Protein AF-A0A319EHT5-F1 (afdb_monomer_lite)

Radius of gyration: 81.22 Å; chains: 1; bounding box: 123×71×265 Å

pLDDT: mean 73.47, std 25.54, range [30.39, 97.69]

Structure (mmCIF, N/CA/C/O backbone):
data_AF-A0A319EHT5-F1
#
_entry.id   AF-A0A319EHT5-F1
#
loop_
_atom_site.group_PDB
_atom_site.id
_atom_site.type_symbol
_atom_site.label_atom_id
_atom_site.label_alt_id
_atom_site.label_comp_id
_atom_site.label_asym_id
_atom_site.label_entity_id
_atom_site.label_seq_id
_atom_site.pdbx_PDB_ins_code
_atom_site.Cartn_x
_atom_site.Cartn_y
_atom_site.Cartn_z
_atom_site.occupancy
_atom_site.B_iso_or_equiv
_atom_site.auth_seq_id
_atom_site.auth_comp_id
_atom_site.auth_asym_id
_atom_site.auth_atom_id
_atom_site.pdbx_PDB_model_num
ATOM 1 N N . MET A 1 1 ? 36.546 7.775 42.986 1.00 41.34 1 MET A N 1
ATOM 2 C CA . MET A 1 1 ? 36.597 8.949 43.878 1.00 41.34 1 MET A CA 1
ATOM 3 C C . MET A 1 1 ? 37.616 9.907 43.298 1.00 41.34 1 MET A C 1
ATOM 5 O O . MET A 1 1 ? 38.775 9.508 43.240 1.00 41.34 1 MET A O 1
ATOM 9 N N . PRO A 1 2 ? 37.206 11.092 42.813 1.00 48.81 2 PRO A N 1
ATOM 10 C CA . PRO A 1 2 ? 35.812 11.576 42.675 1.00 48.81 2 PRO A CA 1
ATOM 11 C C . PRO A 1 2 ? 35.019 10.705 41.645 1.00 48.81 2 PRO A C 1
ATOM 13 O O . PRO A 1 2 ? 35.608 9.752 41.127 1.00 48.81 2 PRO A O 1
ATOM 16 N N . SER A 1 3 ? 33.692 10.708 41.426 1.00 34.84 3 SER A N 1
ATOM 17 C CA . SER A 1 3 ? 32.574 11.672 41.587 1.00 34.84 3 SER A CA 1
ATOM 18 C C . SER A 1 3 ? 32.577 12.803 40.535 1.00 34.84 3 SER A C 1
ATOM 20 O O . SER A 1 3 ? 33.642 13.270 40.158 1.00 34.84 3 SER A O 1
ATOM 22 N N . SER A 1 4 ? 31.465 13.264 39.956 1.00 38.31 4 SER A N 1
ATOM 23 C CA . SER A 1 4 ? 30.046 12.829 39.939 1.00 38.31 4 SER A CA 1
ATOM 24 C C . SER A 1 4 ? 29.391 13.454 38.654 1.00 38.31 4 SER A C 1
ATOM 26 O O . SER A 1 4 ? 30.137 13.799 37.744 1.00 38.31 4 SER A O 1
ATOM 28 N N . GLU A 1 5 ? 28.083 13.596 38.378 1.00 40.59 5 GLU A N 1
ATOM 29 C CA . GLU A 1 5 ? 26.875 13.475 39.208 1.00 40.59 5 GLU A CA 1
ATOM 30 C C . GLU A 1 5 ? 25.578 13.197 38.406 1.00 40.59 5 GLU A C 1
ATOM 32 O O . GLU A 1 5 ? 25.087 12.067 38.391 1.00 40.59 5 GLU A O 1
ATOM 37 N N . HIS A 1 6 ? 24.997 14.218 37.765 1.00 36.06 6 HIS A N 1
ATOM 38 C CA . HIS A 1 6 ? 23.582 14.301 37.363 1.00 36.06 6 HIS A CA 1
ATOM 39 C C . HIS A 1 6 ? 23.444 15.120 36.059 1.00 36.06 6 HIS A C 1
ATOM 41 O O . HIS A 1 6 ? 24.236 16.022 35.819 1.00 36.06 6 HIS A O 1
ATOM 47 N N . SER A 1 7 ? 22.583 14.787 35.089 1.00 34.59 7 SER A N 1
ATOM 48 C CA . SER A 1 7 ? 21.121 14.581 35.112 1.00 34.59 7 SER A CA 1
ATOM 49 C C . SER A 1 7 ? 20.307 15.883 35.148 1.00 34.59 7 SER A C 1
ATOM 51 O O . SER A 1 7 ? 20.130 16.483 36.206 1.00 34.59 7 SER A O 1
ATOM 53 N N . ARG A 1 8 ? 19.732 16.263 33.992 1.00 37.38 8 ARG A N 1
ATOM 54 C CA . ARG A 1 8 ? 18.359 16.795 33.896 1.00 37.38 8 ARG A CA 1
ATOM 55 C C . ARG A 1 8 ? 17.828 16.804 32.460 1.00 37.38 8 ARG A C 1
ATOM 57 O O . ARG A 1 8 ? 18.575 17.018 31.512 1.00 37.38 8 ARG A O 1
ATOM 64 N N . MET A 1 9 ? 16.519 16.598 32.325 1.00 43.66 9 MET A N 1
ATOM 65 C CA . MET A 1 9 ? 15.772 16.883 31.095 1.00 43.66 9 MET A CA 1
ATOM 66 C C . MET A 1 9 ? 15.468 18.382 30.997 1.00 43.66 9 MET A C 1
ATOM 68 O O . MET A 1 9 ? 15.289 19.025 32.030 1.00 43.66 9 MET A O 1
ATOM 72 N N . HIS A 1 10 ? 15.252 18.892 29.783 1.00 39.12 10 HIS A N 1
ATOM 73 C CA . HIS A 1 10 ? 14.247 19.934 29.565 1.00 39.12 10 HIS A CA 1
ATOM 74 C C . HIS A 1 10 ? 13.667 19.876 28.150 1.00 39.12 10 HIS A C 1
ATOM 76 O O . HIS A 1 10 ? 14.401 19.882 27.166 1.00 39.12 10 HIS A O 1
ATOM 82 N N . ILE A 1 11 ? 12.337 19.868 28.073 1.00 44.62 11 ILE A N 1
ATOM 83 C CA . ILE A 1 11 ? 11.570 20.192 26.869 1.00 44.62 11 ILE A CA 1
ATOM 84 C C . ILE A 1 11 ? 11.071 21.632 27.033 1.00 44.62 11 ILE A C 1
ATOM 86 O O . ILE A 1 11 ? 10.497 21.957 28.075 1.00 44.62 11 ILE A O 1
ATOM 90 N N . PRO A 1 12 ? 11.258 22.475 26.011 1.00 44.47 12 PRO A N 1
ATOM 91 C CA . PRO A 1 12 ? 10.300 23.507 25.635 1.00 44.47 12 PRO A CA 1
ATOM 92 C C . PRO A 1 12 ? 9.791 23.248 24.196 1.00 44.47 12 PRO A C 1
ATOM 94 O O . PRO A 1 12 ? 10.547 22.802 23.340 1.00 44.47 12 PRO A O 1
ATOM 97 N N . GLY A 1 13 ? 8.528 23.482 23.837 1.00 35.53 13 GLY A N 1
ATOM 98 C CA . GLY A 1 13 ? 7.458 24.130 24.602 1.00 35.53 13 GLY A CA 1
ATOM 99 C C . GLY A 1 13 ? 7.142 25.540 24.101 1.00 35.53 13 GLY A C 1
ATOM 100 O O . GLY A 1 13 ? 7.180 26.474 24.893 1.00 35.53 13 GLY A O 1
ATOM 101 N N . SER A 1 14 ? 6.827 25.677 22.808 1.00 35.34 14 SER A N 1
ATOM 102 C CA . SER A 1 14 ? 6.364 26.931 22.197 1.00 35.34 14 SER A CA 1
ATOM 103 C C . SER A 1 14 ? 5.275 26.667 21.154 1.00 35.34 14 SER A C 1
ATOM 105 O O . SER A 1 14 ? 5.541 26.036 20.133 1.00 35.34 14 SER A O 1
ATOM 107 N N . CYS A 1 15 ? 4.084 27.220 21.382 1.00 36.56 15 CYS A N 1
ATOM 108 C CA . CYS A 1 15 ? 3.087 27.497 20.34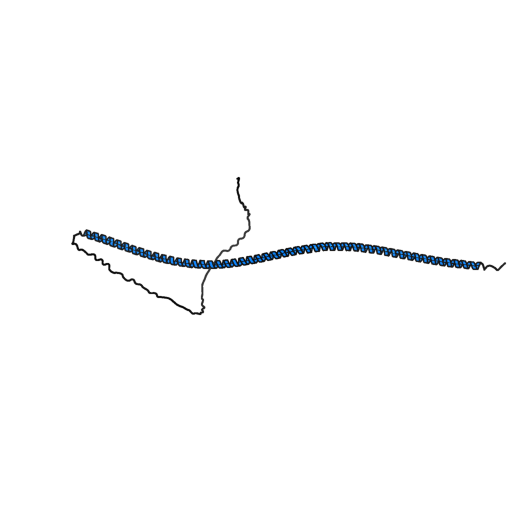3 1.00 36.56 15 CYS A CA 1
ATOM 109 C C . CYS A 1 15 ? 3.043 29.015 20.092 1.00 36.56 15 CYS A C 1
ATOM 111 O O . CYS A 1 15 ? 3.445 29.789 20.964 1.00 36.56 15 CYS A O 1
ATOM 113 N N . PRO A 1 16 ? 2.484 29.453 18.958 1.00 54.22 16 PRO A N 1
ATOM 114 C CA . PRO A 1 16 ? 1.620 30.634 18.947 1.00 54.22 16 PRO A CA 1
ATOM 115 C C . PRO A 1 16 ? 0.181 30.294 18.505 1.00 54.22 16 PRO A C 1
ATOM 117 O O . PRO A 1 16 ? -0.120 29.155 18.153 1.00 54.22 16 PRO A O 1
ATOM 120 N N . ILE A 1 17 ? -0.710 31.283 18.605 1.00 37.78 17 ILE A N 1
ATOM 121 C CA . ILE A 1 17 ? -2.183 31.175 18.536 1.00 37.78 17 ILE A CA 1
ATOM 122 C C . ILE A 1 17 ? -2.713 32.052 17.370 1.00 37.78 17 ILE A C 1
ATOM 124 O O . ILE A 1 17 ? -1.925 32.787 16.773 1.00 37.78 17 ILE A O 1
ATOM 128 N N . LEU A 1 18 ? -4.039 32.042 17.154 1.00 40.53 18 LEU A N 1
ATOM 129 C CA . LEU A 1 18 ? -4.868 32.880 16.258 1.00 40.53 18 LEU A CA 1
ATOM 130 C C . LEU A 1 18 ? -4.931 32.396 14.787 1.00 40.53 18 LEU A C 1
ATOM 132 O O . LEU A 1 18 ? -3.914 31.991 14.232 1.00 40.53 18 LEU A O 1
ATOM 136 N N . ASP A 1 19 ? -6.070 32.416 14.077 1.00 35.78 19 ASP A N 1
ATOM 137 C CA . ASP A 1 19 ? -7.484 32.640 14.470 1.00 35.78 19 ASP A CA 1
ATOM 138 C C . ASP A 1 19 ? -8.447 32.091 13.383 1.00 35.78 19 ASP A C 1
ATOM 140 O O . ASP A 1 19 ? -8.010 31.815 12.263 1.00 35.78 19 ASP A O 1
ATOM 144 N N . GLY A 1 20 ? -9.754 31.965 13.679 1.00 32.62 20 GLY A N 1
ATOM 145 C CA . GLY A 1 20 ? -10.788 31.689 12.659 1.00 32.62 20 GLY A CA 1
ATOM 146 C C . GLY A 1 20 ? -12.139 31.183 13.194 1.00 32.62 20 GLY A C 1
ATOM 147 O O . GLY A 1 20 ? -12.261 30.024 13.580 1.00 32.62 20 GLY A O 1
ATOM 148 N N . GLU A 1 21 ? -13.164 32.040 13.186 1.00 34.03 21 GLU A N 1
ATOM 149 C CA . GLU A 1 21 ? -14.512 31.774 13.724 1.00 34.03 21 GLU A CA 1
ATOM 150 C C . GLU A 1 21 ? -15.407 30.899 12.821 1.00 34.03 21 GLU A C 1
ATOM 152 O O . GLU A 1 21 ? -15.368 31.007 11.594 1.00 34.03 21 GLU A O 1
ATOM 157 N N . SER A 1 22 ? -16.336 30.140 13.422 1.00 40.06 22 SER A N 1
ATOM 158 C CA . SER A 1 22 ? -17.771 30.176 13.047 1.00 40.06 22 SER A CA 1
ATOM 159 C C . SER A 1 22 ? -18.658 29.446 14.072 1.00 40.06 22 SER A C 1
ATOM 161 O O . SER A 1 22 ? -18.471 28.261 14.337 1.00 40.06 22 SER A O 1
ATOM 163 N N . HIS A 1 23 ? -19.662 30.145 14.612 1.00 34.62 23 HIS A N 1
ATOM 164 C CA . HIS A 1 23 ? -20.828 29.528 15.264 1.00 34.62 23 HIS A CA 1
ATOM 165 C C . HIS A 1 23 ? -21.733 28.868 14.214 1.00 34.62 23 HIS A C 1
ATOM 167 O O . HIS A 1 23 ? -21.843 29.372 13.096 1.00 34.62 23 HIS A O 1
ATOM 173 N N . LEU A 1 24 ? -22.488 27.846 14.626 1.00 43.34 24 LEU A N 1
ATOM 174 C CA . LEU A 1 24 ? -23.936 27.808 14.396 1.00 43.34 24 LEU A CA 1
ATOM 175 C C . LEU A 1 24 ? -24.601 26.857 15.400 1.00 43.34 24 LEU A C 1
ATOM 177 O O . LEU A 1 24 ? -24.055 25.804 15.731 1.00 43.34 24 LEU A O 1
ATOM 181 N N . ASP A 1 25 ? -25.774 27.249 15.885 1.00 33.00 25 ASP A N 1
ATOM 182 C CA . ASP A 1 25 ? -26.425 26.653 17.053 1.00 33.00 25 ASP A CA 1
ATOM 183 C C . ASP A 1 25 ? -27.589 25.722 16.665 1.00 33.00 25 ASP A C 1
ATOM 185 O O . ASP A 1 25 ? -28.206 25.880 15.611 1.00 33.00 25 ASP A O 1
ATOM 189 N N . SER A 1 26 ? -27.945 24.777 17.542 1.00 37.41 26 SER A N 1
ATOM 190 C CA . SER A 1 26 ? -29.320 24.252 17.649 1.00 37.41 26 SER A CA 1
ATOM 191 C C . SER A 1 26 ? -29.515 23.467 18.952 1.00 37.41 26 SER A C 1
ATOM 193 O O . SER A 1 26 ? -28.786 22.518 19.235 1.00 37.41 26 SER A O 1
ATOM 195 N N . GLU A 1 27 ? -30.500 23.869 19.757 1.00 35.47 27 GLU A N 1
ATOM 196 C CA . GLU A 1 27 ? -30.885 23.177 20.993 1.00 35.47 27 GLU A CA 1
ATOM 197 C C . GLU A 1 27 ? -32.015 22.147 20.762 1.00 35.47 27 GLU A C 1
ATOM 199 O O . GLU A 1 27 ? -32.602 22.043 19.685 1.00 35.47 27 GLU A O 1
ATOM 204 N N . SER A 1 28 ? -32.306 21.372 21.811 1.00 41.28 28 SER A N 1
ATOM 205 C CA . SER A 1 28 ? -33.434 20.427 21.956 1.00 41.28 28 SER A CA 1
ATOM 206 C C . SER A 1 28 ? -34.825 21.101 21.788 1.00 41.28 28 SER A C 1
ATOM 208 O O . SER A 1 28 ? -34.874 22.327 21.897 1.00 41.28 28 SER A O 1
ATOM 210 N N . PRO A 1 29 ? -35.969 20.374 21.605 1.00 47.38 29 PRO A N 1
ATOM 211 C CA . PRO A 1 29 ? -36.372 19.269 22.503 1.00 47.38 29 PRO A CA 1
ATOM 212 C C . PRO A 1 29 ? -37.279 18.124 21.951 1.00 47.38 29 PRO A C 1
ATOM 214 O O . PRO A 1 29 ? -37.785 18.148 20.833 1.00 47.38 29 PRO A O 1
ATOM 217 N N . CYS A 1 30 ? -37.535 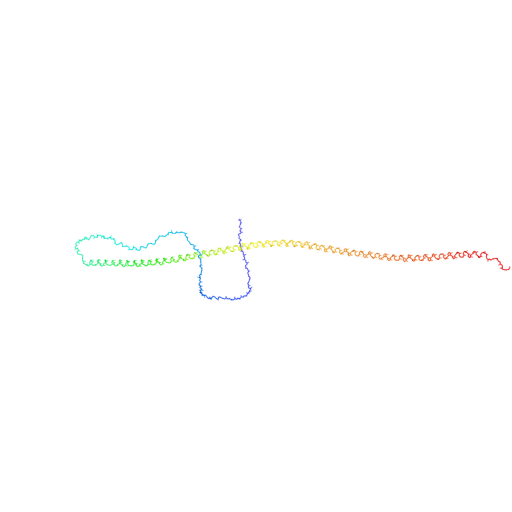17.131 22.817 1.00 35.47 30 CYS A N 1
ATOM 218 C CA . CYS A 1 30 ? -38.679 16.182 22.795 1.00 35.47 30 CYS A CA 1
ATOM 219 C C . CYS A 1 30 ? -39.975 16.866 23.340 1.00 35.47 30 CYS A C 1
ATOM 221 O O . CYS A 1 30 ? -39.857 18.032 23.726 1.00 35.47 30 CYS A O 1
ATOM 223 N N . PRO A 1 31 ? -41.181 16.238 23.501 1.00 62.59 31 PRO A N 1
ATOM 224 C CA . PRO A 1 31 ? -41.650 14.831 23.360 1.00 62.59 31 PRO A CA 1
ATOM 225 C C . PRO A 1 31 ? -42.923 14.773 22.431 1.00 62.59 31 PRO A C 1
ATOM 227 O O . PRO A 1 31 ? -42.885 15.527 21.460 1.00 62.59 31 PRO A O 1
ATOM 230 N N . PRO A 1 32 ? -44.060 14.028 22.622 1.00 51.41 32 PRO A N 1
ATOM 231 C CA . PRO A 1 32 ? -44.415 12.864 23.472 1.00 51.41 32 PRO A CA 1
ATOM 232 C C . PRO A 1 32 ? -45.259 11.703 22.840 1.00 51.41 32 PRO A C 1
ATOM 234 O O . PRO A 1 32 ? -45.923 11.860 21.827 1.00 51.41 32 PRO A O 1
ATOM 237 N N . SER A 1 33 ? -45.271 10.564 23.557 1.00 38.00 33 SER A N 1
ATOM 238 C CA . SER A 1 33 ? -46.369 9.616 23.922 1.00 38.00 33 SER A CA 1
ATOM 239 C C . SER A 1 33 ? -47.580 9.249 23.015 1.00 38.00 33 SER A C 1
ATOM 241 O O . SER A 1 33 ? -48.194 10.120 22.416 1.00 38.00 33 SER A O 1
ATOM 243 N N . VAL A 1 34 ? -48.048 7.978 23.146 1.00 33.50 34 VAL A N 1
ATOM 244 C CA . VAL A 1 34 ? -49.448 7.490 23.436 1.00 33.50 34 VAL A CA 1
ATOM 245 C C . VAL A 1 34 ? -49.861 6.158 22.722 1.00 33.50 34 VAL A C 1
ATOM 247 O O . VAL A 1 34 ? -50.125 6.153 21.530 1.00 33.50 34 VAL A O 1
ATOM 250 N N . LEU A 1 35 ? -49.995 5.077 23.524 1.00 34.78 35 LEU A N 1
ATOM 251 C CA . LEU A 1 35 ? -50.955 3.922 23.524 1.00 34.78 35 LEU A CA 1
ATOM 252 C C . LEU A 1 35 ? -51.231 2.947 22.325 1.00 34.78 35 LEU A C 1
ATOM 254 O O . LEU A 1 35 ? -51.560 3.368 21.224 1.00 34.78 35 LEU A O 1
ATOM 258 N N . THR A 1 36 ? -51.381 1.645 22.688 1.00 33.16 36 THR A N 1
ATOM 259 C CA . THR A 1 36 ? -52.335 0.590 22.175 1.00 33.16 36 THR A CA 1
ATOM 260 C C . THR A 1 36 ? -52.192 0.029 20.728 1.00 33.16 36 THR A C 1
ATOM 262 O O . THR A 1 36 ? -51.721 0.738 19.852 1.00 33.16 36 THR A O 1
ATOM 265 N N . ASP A 1 37 ? -52.569 -1.221 20.361 1.00 30.39 37 ASP A N 1
ATOM 266 C CA . ASP A 1 37 ? -53.116 -2.392 21.106 1.00 30.39 37 ASP A CA 1
ATOM 267 C C . ASP A 1 37 ? -52.974 -3.766 20.366 1.00 30.39 37 ASP A C 1
ATOM 269 O O . ASP A 1 37 ? -52.729 -3.792 19.164 1.00 30.39 37 ASP A O 1
ATOM 273 N N . SER A 1 38 ? -53.306 -4.875 21.066 1.00 32.59 38 SER A N 1
ATOM 274 C CA . SER A 1 38 ? -53.747 -6.222 20.567 1.00 32.59 38 SER A CA 1
ATOM 275 C C . SER A 1 38 ? -52.770 -7.242 19.908 1.00 32.59 38 SER A C 1
ATOM 277 O O . SER A 1 38 ? -52.035 -6.927 18.980 1.00 32.59 38 SER A O 1
ATOM 279 N N . ILE A 1 39 ? -52.842 -8.526 20.338 1.00 36.31 39 ILE A N 1
ATOM 280 C CA . ILE A 1 39 ? -52.080 -9.707 19.825 1.00 36.31 39 ILE A CA 1
ATOM 281 C C . ILE A 1 39 ? -52.867 -11.034 20.044 1.00 36.31 39 ILE A C 1
ATOM 283 O O . ILE A 1 39 ? -53.236 -11.294 21.191 1.00 36.31 39 ILE A O 1
ATOM 287 N N . PRO A 1 40 ? -53.103 -11.898 19.019 1.00 55.94 40 PRO A N 1
ATOM 288 C CA . PRO A 1 40 ? -53.258 -13.357 19.266 1.00 55.94 40 PRO A CA 1
ATOM 289 C C . PRO A 1 40 ? -52.929 -14.348 18.096 1.00 55.94 40 PRO A C 1
ATOM 291 O O . PRO A 1 40 ? -53.664 -14.399 17.113 1.00 55.94 40 PRO A O 1
ATOM 294 N N . ALA A 1 41 ? -51.925 -15.233 18.251 1.00 31.17 41 ALA A N 1
ATOM 295 C CA . ALA A 1 41 ? -51.808 -16.583 17.627 1.00 31.17 41 ALA A CA 1
ATOM 296 C C . ALA A 1 41 ? -50.670 -17.371 18.339 1.00 31.17 41 ALA A C 1
ATOM 298 O O . ALA A 1 41 ? -49.611 -16.780 18.526 1.00 31.17 41 ALA A O 1
ATOM 299 N N . VAL A 1 42 ? -50.742 -18.609 18.866 1.00 34.06 42 VAL A N 1
ATOM 300 C CA . VAL A 1 42 ? -51.659 -19.785 18.829 1.00 34.06 42 VAL A CA 1
ATOM 301 C C . VAL A 1 42 ? -51.321 -20.885 17.803 1.00 34.06 42 VAL A C 1
ATOM 303 O O . VAL A 1 42 ? -51.871 -20.886 16.712 1.00 34.06 42 VAL A O 1
ATOM 306 N N . GLU A 1 43 ? -50.479 -21.839 18.232 1.00 34.06 43 GLU A N 1
ATOM 307 C CA . GLU A 1 43 ? -50.464 -23.317 18.025 1.00 34.06 43 GLU A CA 1
ATOM 308 C C . GLU A 1 43 ? -49.270 -23.841 18.882 1.00 34.06 43 GLU A C 1
ATOM 310 O O . GLU A 1 43 ? -48.248 -23.161 18.946 1.00 34.06 43 GLU A O 1
ATOM 315 N N . ARG A 1 44 ? -49.379 -24.809 19.815 1.00 33.81 44 ARG A N 1
ATOM 316 C CA . ARG A 1 44 ? -49.644 -26.272 19.725 1.00 33.81 44 ARG A CA 1
ATOM 317 C C . ARG A 1 44 ? -48.643 -27.023 18.829 1.00 33.81 44 ARG A C 1
ATOM 319 O O . ARG A 1 44 ? -48.321 -26.533 17.759 1.00 33.81 44 ARG A O 1
ATOM 326 N N . THR A 1 45 ? -48.124 -28.201 19.190 1.00 34.59 45 THR A N 1
ATOM 327 C CA . THR A 1 45 ? -48.495 -29.190 20.239 1.00 34.59 45 THR A CA 1
ATOM 328 C C . THR A 1 45 ? -47.390 -29.355 21.306 1.00 34.59 45 THR A C 1
ATOM 330 O O . THR A 1 45 ? -46.220 -29.184 20.977 1.00 34.59 45 THR A O 1
ATOM 333 N N . ASP A 1 46 ? -47.667 -29.533 22.610 1.00 37.34 46 ASP A N 1
ATOM 334 C CA . ASP A 1 46 ? -48.334 -30.676 23.298 1.00 37.34 46 ASP A CA 1
ATOM 335 C C . ASP A 1 46 ? -47.532 -32.002 23.086 1.00 37.34 46 ASP A C 1
ATOM 337 O O . ASP A 1 46 ? -47.091 -32.246 21.964 1.00 37.34 46 ASP A O 1
ATOM 341 N N . GLU A 1 47 ? -47.237 -32.897 24.052 1.00 41.09 47 GLU A N 1
ATOM 342 C CA . GLU A 1 47 ? -47.827 -33.193 25.387 1.00 41.09 47 GLU A CA 1
ATOM 343 C C . GLU A 1 47 ? -46.805 -33.171 26.586 1.00 41.09 47 GLU A C 1
ATOM 345 O O . GLU A 1 47 ? -46.213 -32.122 26.825 1.00 41.09 47 GLU A O 1
ATOM 350 N N . ASP A 1 48 ? -46.629 -34.254 27.384 1.00 39.91 48 ASP A N 1
ATOM 351 C CA . ASP A 1 48 ? -45.960 -34.291 28.726 1.00 39.91 48 ASP A CA 1
ATOM 352 C C . ASP A 1 48 ? -45.248 -35.646 29.075 1.00 39.91 48 ASP A C 1
ATOM 354 O O . ASP A 1 48 ? -45.444 -36.620 28.350 1.00 39.91 48 ASP A O 1
ATOM 358 N N . HIS A 1 49 ? -44.445 -35.692 30.173 1.00 39.19 49 HIS A N 1
ATOM 359 C CA . HIS A 1 49 ? -44.201 -36.789 31.171 1.00 39.19 49 HIS A CA 1
ATOM 360 C C . HIS A 1 49 ? -42.739 -36.821 31.722 1.00 39.19 49 HIS A C 1
ATOM 362 O O . HIS A 1 49 ? -41.797 -36.565 30.979 1.00 39.19 49 HIS A O 1
ATOM 368 N N . HIS A 1 50 ? -42.415 -37.143 32.995 1.00 39.34 50 HIS A N 1
ATOM 369 C CA . HIS A 1 50 ? -43.154 -37.793 34.102 1.00 39.34 50 HIS A CA 1
ATOM 370 C C . HIS A 1 50 ? -42.866 -37.190 35.508 1.00 39.34 50 HIS A C 1
ATOM 372 O O . HIS A 1 50 ? -41.737 -36.823 35.811 1.00 39.34 50 HIS A O 1
ATOM 378 N N . HIS A 1 51 ? -43.878 -37.281 36.389 1.00 35.28 51 HIS A N 1
ATOM 379 C CA . HIS A 1 51 ? -43.858 -37.517 37.858 1.00 35.28 51 HIS A CA 1
ATOM 380 C C . HIS A 1 51 ? -42.938 -36.691 38.792 1.00 35.28 51 HIS A C 1
ATOM 382 O O . HIS A 1 51 ? -41.720 -36.792 38.767 1.00 35.28 51 HIS A O 1
ATOM 388 N N . LEU A 1 52 ? -43.499 -35.831 39.656 1.00 32.91 52 LEU A N 1
ATOM 389 C CA . LEU A 1 52 ? -44.248 -36.105 40.913 1.00 32.91 52 LEU A CA 1
ATOM 390 C C . LEU A 1 52 ? -43.381 -36.472 42.136 1.00 32.91 52 LEU A C 1
ATOM 392 O O . LEU A 1 52 ? -43.053 -37.635 42.344 1.00 32.91 52 LEU A O 1
ATOM 396 N N . THR A 1 53 ? -43.271 -35.517 43.064 1.00 30.94 53 THR A N 1
ATOM 397 C CA . THR A 1 53 ? -43.651 -35.753 44.472 1.00 30.94 53 THR A CA 1
ATOM 398 C C . THR A 1 53 ? -44.187 -34.459 45.076 1.00 30.94 53 THR A C 1
ATOM 400 O O . THR A 1 53 ? -43.458 -33.476 45.166 1.00 30.94 53 THR A O 1
ATOM 403 N N . SER A 1 54 ? -45.437 -34.489 45.534 1.00 35.81 54 SER A N 1
ATOM 404 C CA . S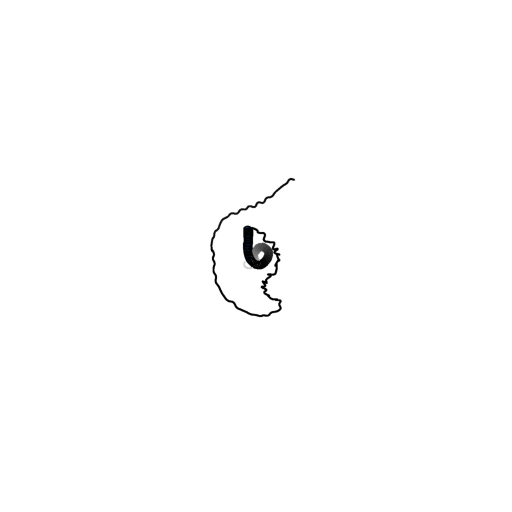ER A 1 54 ? -46.040 -33.451 46.374 1.00 35.81 54 SER A CA 1
ATOM 405 C C . SER A 1 54 ? -46.706 -34.140 47.557 1.00 35.81 54 SER A C 1
ATOM 407 O O . SER A 1 54 ? -47.482 -35.072 47.351 1.00 35.81 54 SER A O 1
ATOM 409 N N . GLN A 1 55 ? -46.441 -33.679 48.778 1.00 37.12 55 GLN A N 1
ATOM 410 C CA . GLN A 1 55 ? -47.240 -34.037 49.948 1.00 37.12 55 GLN A CA 1
ATOM 411 C C . GLN A 1 55 ? -47.635 -32.775 50.714 1.00 37.12 55 GLN A C 1
ATOM 413 O O . GLN A 1 55 ? -46.819 -32.157 51.384 1.00 37.12 55 GLN A O 1
ATOM 418 N N . ASN A 1 56 ? -48.915 -32.450 50.541 1.00 33.66 56 ASN A N 1
ATOM 419 C CA . ASN A 1 56 ? -49.866 -31.892 51.499 1.00 33.66 56 ASN A CA 1
ATOM 420 C C . ASN A 1 56 ? -49.492 -30.644 52.318 1.00 33.66 56 ASN A C 1
ATOM 422 O O . ASN A 1 56 ? -48.594 -30.637 53.154 1.00 33.66 56 ASN A O 1
ATOM 426 N N . LEU A 1 57 ? -50.366 -29.641 52.196 1.00 39.84 57 LEU A N 1
ATOM 427 C CA . LEU A 1 57 ? -50.736 -28.794 53.325 1.00 39.84 57 LEU A CA 1
ATOM 428 C C . LEU A 1 57 ? -51.324 -29.678 54.438 1.00 39.84 57 LEU A C 1
ATOM 430 O O . LEU A 1 57 ? -52.158 -30.533 54.144 1.00 39.84 57 LEU A O 1
ATOM 434 N N . GLU A 1 58 ? -51.025 -29.363 55.694 1.00 39.12 58 GLU A N 1
ATOM 435 C CA . GLU A 1 58 ? -52.021 -29.461 56.764 1.00 39.12 58 GLU A CA 1
ATOM 436 C C . GLU A 1 58 ? -51.987 -28.177 57.599 1.00 39.12 58 GLU A C 1
ATOM 438 O O . GLU A 1 58 ? -50.959 -27.816 58.176 1.00 39.12 58 GLU A O 1
ATOM 443 N N . ASP A 1 59 ? -53.123 -27.483 57.665 1.00 37.97 59 ASP A N 1
ATOM 444 C CA . ASP A 1 59 ? -53.340 -26.401 58.619 1.00 37.97 59 ASP A CA 1
ATOM 445 C C . ASP A 1 59 ? -53.354 -26.959 60.045 1.00 37.97 59 ASP A C 1
ATOM 447 O O . ASP A 1 59 ? -54.080 -27.907 60.337 1.00 37.97 59 ASP A O 1
ATOM 451 N N . ASN A 1 60 ? -52.629 -26.329 60.972 1.00 36.50 60 ASN A N 1
ATOM 452 C CA . ASN A 1 60 ? -52.781 -26.616 62.400 1.00 36.50 60 ASN A CA 1
ATOM 453 C C . ASN A 1 60 ? -52.708 -25.344 63.257 1.00 36.50 60 ASN A C 1
ATOM 455 O O . ASN A 1 60 ? -51.775 -25.105 64.025 1.00 36.50 60 ASN A O 1
ATOM 459 N N . ASN A 1 61 ? -53.775 -24.545 63.168 1.00 39.28 61 ASN A N 1
ATOM 460 C CA . ASN A 1 61 ? -54.156 -23.634 64.247 1.00 39.28 61 ASN A CA 1
ATOM 461 C C . ASN A 1 61 ? -54.495 -24.468 65.496 1.00 39.28 61 ASN A C 1
ATOM 463 O O . ASN A 1 61 ? -55.605 -24.976 65.630 1.00 39.28 61 ASN A O 1
ATOM 467 N N . SER A 1 62 ? -53.539 -24.612 66.416 1.00 35.59 62 SER A N 1
ATOM 468 C CA . SER A 1 62 ? -53.737 -25.321 67.686 1.00 35.59 62 SER A CA 1
ATOM 469 C C . SER A 1 62 ? -53.232 -24.499 68.872 1.00 35.59 62 SER A C 1
ATOM 471 O O . SER A 1 62 ? -52.336 -24.915 69.609 1.00 35.59 62 SER A O 1
ATOM 473 N N . THR A 1 63 ? -53.871 -23.351 69.112 1.00 41.62 63 THR A N 1
ATOM 474 C CA . THR A 1 63 ? -53.921 -22.748 70.451 1.00 41.62 63 THR A CA 1
ATOM 475 C C . THR A 1 63 ? -54.676 -23.694 71.387 1.00 41.62 63 THR A C 1
ATOM 477 O O . THR A 1 63 ? -55.893 -23.589 71.542 1.00 41.62 63 THR A O 1
ATOM 480 N N . LYS A 1 64 ? -53.963 -24.662 71.968 1.00 38.47 64 LYS A N 1
ATOM 481 C CA . LYS A 1 64 ? -54.477 -25.518 73.039 1.00 38.47 64 LYS A CA 1
ATOM 482 C C . LYS A 1 64 ? -54.013 -24.987 74.383 1.00 38.47 64 LYS A C 1
ATOM 484 O O . LYS A 1 64 ? -52.854 -24.616 74.547 1.00 38.47 64 LYS A O 1
ATOM 489 N N . ASN A 1 65 ? -54.954 -24.958 75.316 1.00 43.88 65 ASN A N 1
ATOM 490 C CA . ASN A 1 65 ? -54.728 -24.532 76.685 1.00 43.88 65 ASN A CA 1
ATOM 491 C C . ASN A 1 65 ? -53.691 -25.445 77.350 1.00 43.88 65 ASN A C 1
ATOM 493 O O . ASN A 1 65 ? -53.751 -26.663 77.195 1.00 43.88 65 ASN A O 1
ATOM 497 N N . LEU A 1 66 ? -52.801 -24.834 78.126 1.00 41.97 66 LEU A N 1
ATOM 498 C CA . LEU A 1 66 ? -52.050 -25.470 79.207 1.00 41.97 66 LEU A CA 1
ATOM 499 C C . LEU A 1 66 ? -52.262 -24.619 80.467 1.00 41.97 66 LEU A C 1
ATOM 501 O O . LEU A 1 66 ? -51.339 -24.039 81.033 1.00 41.97 66 LEU A O 1
ATOM 505 N N . GLU A 1 67 ? -53.535 -24.495 80.846 1.00 43.94 67 GLU A N 1
ATOM 506 C CA . GLU A 1 67 ? -53.928 -24.182 82.218 1.00 43.94 67 GLU A CA 1
ATOM 507 C C . GLU A 1 67 ? -53.964 -25.508 82.987 1.00 43.94 67 GLU A C 1
ATOM 509 O O . GLU A 1 67 ? -55.030 -26.090 83.153 1.00 43.94 67 GLU A O 1
ATOM 514 N N . ASP A 1 68 ? -52.799 -25.998 83.418 1.00 39.12 68 ASP A N 1
ATOM 515 C CA . ASP A 1 68 ? -52.699 -27.178 84.281 1.00 39.12 68 ASP A CA 1
ATOM 516 C C . ASP A 1 68 ? -51.831 -26.877 85.514 1.00 39.12 68 ASP A C 1
ATOM 518 O O . ASP A 1 68 ? -50.645 -26.565 85.429 1.00 39.12 68 ASP A O 1
ATOM 522 N N . GLU A 1 69 ? -52.497 -26.950 86.664 1.00 45.88 69 GLU A N 1
ATOM 523 C CA . GLU A 1 69 ? -51.995 -27.343 87.985 1.00 45.88 69 GLU A CA 1
ATOM 524 C C . GLU A 1 69 ? -50.570 -26.927 88.411 1.00 45.88 69 GLU A C 1
ATOM 526 O O . GLU A 1 69 ? -49.627 -27.714 88.395 1.00 45.88 69 GLU A O 1
ATOM 531 N N . TYR A 1 70 ? -50.470 -25.745 89.031 1.00 36.84 70 TYR A N 1
ATOM 532 C CA . TYR A 1 70 ? -49.583 -25.550 90.190 1.00 36.84 70 TYR A CA 1
ATOM 533 C C . TYR A 1 70 ? -50.359 -24.954 91.376 1.00 36.84 70 TYR A C 1
ATOM 535 O O . TYR A 1 70 ? -50.153 -23.819 91.805 1.00 36.84 70 TYR A O 1
ATOM 543 N N . TYR A 1 71 ? -51.288 -25.750 91.915 1.00 35.81 71 TYR A N 1
ATOM 544 C CA . TYR A 1 71 ? -51.976 -25.463 93.179 1.00 35.81 71 TYR A CA 1
ATOM 545 C C . TYR A 1 71 ? -51.060 -25.808 94.369 1.00 35.81 71 TYR A C 1
ATOM 547 O O . TYR A 1 71 ? -51.290 -26.758 95.121 1.00 35.81 71 TYR A O 1
ATOM 555 N N . GLU A 1 72 ? -49.971 -25.049 94.525 1.00 36.06 72 GLU A N 1
ATOM 556 C CA . GLU A 1 72 ? -49.043 -25.240 95.641 1.00 36.06 72 GLU A CA 1
ATOM 557 C C . GLU A 1 72 ? -49.764 -24.932 96.963 1.00 36.06 72 GLU A C 1
ATOM 559 O O . GLU A 1 72 ? -50.160 -23.801 97.254 1.00 36.06 72 GLU A O 1
ATOM 564 N N . SER A 1 73 ? -50.019 -25.991 97.731 1.00 40.03 73 SER A N 1
ATOM 565 C CA . SER A 1 73 ? -50.902 -25.960 98.894 1.00 40.03 73 SER A CA 1
ATOM 566 C C . SER A 1 73 ? -50.206 -25.320 100.092 1.00 40.03 73 SER A C 1
ATOM 568 O O . SER A 1 73 ? -49.624 -26.002 100.932 1.00 40.03 73 SER A O 1
ATOM 570 N N . VAL A 1 74 ? -50.283 -23.991 100.175 1.00 37.97 74 VAL A N 1
ATOM 571 C CA . VAL A 1 74 ? -49.844 -23.235 101.353 1.00 37.97 74 VAL A CA 1
ATOM 572 C C . VAL A 1 74 ? -50.725 -23.613 102.545 1.00 37.97 74 VAL A C 1
ATOM 574 O O . VAL A 1 74 ? -51.857 -23.139 102.672 1.00 37.97 74 VAL A O 1
ATOM 577 N N . GLU A 1 75 ? -50.196 -24.456 103.432 1.00 36.75 75 GLU A N 1
ATOM 578 C CA . GLU A 1 75 ? -50.824 -24.779 104.711 1.00 36.75 75 GLU A CA 1
ATOM 579 C C . GLU A 1 75 ? -51.015 -23.503 105.539 1.00 36.75 75 GLU A C 1
ATOM 581 O O . GLU A 1 75 ? -50.079 -22.959 106.131 1.00 36.75 75 GLU A O 1
ATOM 586 N N . PHE A 1 76 ? -52.256 -23.021 105.612 1.00 36.38 76 PHE A N 1
ATOM 587 C CA . PHE A 1 76 ? -52.621 -21.946 106.525 1.00 36.38 76 PHE A CA 1
ATOM 588 C C . PHE A 1 76 ? -52.637 -22.488 107.959 1.00 36.38 76 PHE A C 1
ATOM 590 O O . PHE A 1 76 ? -53.674 -22.908 108.475 1.00 36.38 76 PHE A O 1
ATOM 597 N N . GLN A 1 77 ? -51.478 -22.461 108.621 1.00 36.78 77 GLN A N 1
ATOM 598 C CA . GLN A 1 77 ? -51.413 -22.588 110.073 1.00 36.78 77 GLN A CA 1
ATOM 599 C C . GLN A 1 77 ? -52.170 -21.409 110.695 1.00 36.78 77 GLN A C 1
ATOM 601 O O . GLN A 1 77 ? -51.675 -20.284 110.762 1.00 36.78 77 GLN A O 1
ATOM 606 N N . VAL A 1 78 ? -53.405 -21.669 111.127 1.00 41.97 78 VAL A N 1
ATOM 607 C CA . VAL A 1 78 ? -54.230 -20.706 111.862 1.00 41.97 78 VAL A CA 1
ATOM 608 C C . VAL A 1 78 ? -53.741 -20.651 113.309 1.00 41.97 78 VAL A C 1
ATOM 610 O O . VAL A 1 78 ? -54.384 -21.157 114.230 1.00 41.97 78 VAL A O 1
ATOM 613 N N . GLU A 1 79 ? -52.580 -20.029 113.514 1.00 41.09 79 GLU A N 1
ATOM 614 C CA . GLU A 1 79 ? -52.240 -19.501 114.832 1.00 41.09 79 GLU A CA 1
ATOM 615 C C . GLU A 1 79 ? -53.281 -18.446 115.247 1.00 41.09 79 GLU A C 1
ATOM 617 O O . GLU A 1 79 ? -53.891 -17.766 114.416 1.00 41.09 79 GLU A O 1
ATOM 622 N N . GLY A 1 80 ? -53.543 -18.367 116.553 1.00 40.06 80 GLY A N 1
ATOM 623 C CA . GLY A 1 80 ? -54.700 -17.658 117.098 1.00 40.06 80 GLY A CA 1
ATOM 624 C C . GLY A 1 80 ? -54.702 -16.137 116.871 1.00 40.06 80 GLY A C 1
ATOM 625 O O . GLY A 1 80 ? -53.711 -15.556 116.427 1.00 40.06 80 GLY A O 1
ATOM 626 N N . PRO A 1 81 ? -55.810 -15.451 117.218 1.00 40.72 81 PRO A N 1
ATOM 627 C CA . PRO A 1 81 ? -56.001 -14.023 116.964 1.00 40.72 81 PRO A CA 1
ATOM 628 C C . PRO A 1 81 ? -55.119 -13.132 117.860 1.00 40.72 81 PRO A C 1
ATOM 630 O O . PRO A 1 81 ? -55.593 -12.464 118.781 1.00 40.72 81 PRO A O 1
ATOM 633 N N . VAL A 1 82 ? -53.821 -13.070 117.557 1.00 48.66 82 VAL A N 1
ATOM 634 C CA . VAL A 1 82 ? -52.908 -12.051 118.082 1.00 48.66 82 VAL A CA 1
ATOM 635 C C . VAL A 1 82 ? -53.320 -10.711 117.478 1.00 48.66 82 VAL A C 1
ATOM 637 O O . VAL A 1 82 ? -53.032 -10.415 116.317 1.00 48.66 82 VAL A O 1
ATOM 640 N N . SER A 1 83 ? -54.031 -9.911 118.272 1.00 49.34 83 SER A N 1
ATOM 641 C CA . SER A 1 83 ? -54.600 -8.625 117.863 1.00 49.34 83 SER A CA 1
ATOM 642 C C . SER A 1 83 ? -53.515 -7.629 117.436 1.00 49.34 83 SER A C 1
ATOM 644 O O . SER A 1 83 ? -52.961 -6.886 118.247 1.00 49.34 83 SER A O 1
ATOM 646 N N . GLN A 1 84 ? -53.202 -7.599 116.138 1.00 53.12 84 GLN A N 1
ATOM 647 C CA . GLN A 1 84 ? -52.498 -6.470 115.539 1.00 53.12 84 GLN A CA 1
ATOM 648 C C . GLN A 1 84 ? -53.505 -5.324 115.353 1.00 53.12 84 GLN A C 1
ATOM 650 O O . GLN A 1 84 ? -54.591 -5.565 114.820 1.00 53.12 84 GLN A O 1
ATOM 655 N N . PRO A 1 85 ? -53.174 -4.077 115.743 1.00 57.22 85 PRO A N 1
ATOM 656 C CA . PRO A 1 85 ? -54.083 -2.947 115.574 1.00 57.22 85 PRO A CA 1
ATOM 657 C C . PRO A 1 85 ? -54.447 -2.777 114.094 1.00 57.22 85 PRO A C 1
ATOM 659 O O . PRO A 1 85 ? -53.573 -2.858 113.223 1.00 57.22 85 PRO A O 1
ATOM 662 N N . ALA A 1 86 ? -55.734 -2.545 113.814 1.00 59.91 86 ALA A N 1
ATOM 663 C CA . ALA A 1 86 ? -56.309 -2.601 112.465 1.00 59.91 86 ALA A CA 1
ATOM 664 C C . ALA A 1 86 ? -55.535 -1.753 111.436 1.00 59.91 86 ALA A C 1
ATOM 666 O O . ALA A 1 86 ? -55.305 -2.198 110.309 1.00 59.91 86 ALA A O 1
ATOM 667 N N . ASP A 1 87 ? -55.029 -0.589 111.851 1.00 60.84 87 ASP A N 1
ATOM 668 C CA . ASP A 1 87 ? -54.195 0.321 111.056 1.00 60.84 87 ASP A CA 1
ATOM 669 C C . ASP A 1 87 ? -52.969 -0.339 110.412 1.00 60.84 87 ASP A C 1
ATOM 671 O O . ASP A 1 87 ? -52.466 0.149 109.397 1.00 60.84 87 ASP A O 1
ATOM 675 N N . LYS A 1 88 ? -52.433 -1.410 111.012 1.00 62.00 88 LYS A N 1
ATOM 676 C CA . LYS A 1 88 ? -51.269 -2.142 110.497 1.00 62.00 88 LYS A CA 1
ATOM 677 C C . LYS A 1 88 ? -51.674 -3.105 109.380 1.00 62.00 88 LYS A C 1
ATOM 679 O O . LYS A 1 88 ? -50.998 -3.164 108.356 1.00 62.00 88 LYS A O 1
ATOM 684 N N . TYR A 1 89 ? -52.814 -3.782 109.523 1.00 68.00 89 TYR A N 1
ATOM 685 C CA . TYR A 1 89 ? -53.388 -4.617 108.463 1.00 68.00 89 TYR A CA 1
ATOM 686 C C . TYR A 1 89 ? -53.855 -3.762 107.272 1.00 68.00 89 TYR A C 1
ATOM 688 O O . TYR A 1 89 ? -53.558 -4.086 106.122 1.00 68.00 89 TYR A O 1
ATOM 696 N N . ILE A 1 90 ? -54.494 -2.616 107.541 1.00 68.56 90 ILE A N 1
ATOM 697 C CA . ILE A 1 90 ? -54.910 -1.642 106.518 1.00 68.56 90 ILE A CA 1
ATOM 698 C C . ILE A 1 90 ? -53.691 -1.099 105.753 1.00 68.56 90 ILE A C 1
ATOM 700 O O . ILE A 1 90 ? -53.693 -1.122 104.521 1.00 68.56 90 ILE A O 1
ATOM 704 N N . ARG A 1 91 ? -52.621 -0.683 106.452 1.00 70.25 91 ARG A N 1
ATOM 705 C CA . ARG A 1 91 ? -51.371 -0.227 105.812 1.00 70.25 91 ARG A CA 1
ATOM 706 C C . ARG A 1 91 ? -50.708 -1.314 104.968 1.00 70.25 91 ARG A C 1
ATOM 708 O O . ARG A 1 91 ? -50.355 -1.041 103.823 1.00 70.25 91 ARG A O 1
ATOM 715 N N . ASN A 1 92 ? -50.599 -2.542 105.477 1.00 74.38 92 ASN A N 1
ATOM 716 C CA . ASN A 1 92 ? -50.031 -3.656 104.714 1.00 74.38 92 ASN A CA 1
ATOM 717 C C . ASN A 1 92 ? -50.841 -3.942 103.440 1.00 74.38 92 ASN A C 1
ATOM 719 O O . ASN A 1 92 ? -50.258 -4.089 102.368 1.00 74.38 92 ASN A O 1
ATOM 723 N N . ARG A 1 93 ? -52.179 -3.946 103.523 1.00 75.44 93 ARG A N 1
ATOM 724 C CA . ARG A 1 93 ? -53.058 -4.195 102.369 1.00 75.44 93 ARG A CA 1
ATOM 725 C C . ARG A 1 93 ? -53.055 -3.046 101.352 1.00 75.44 93 ARG A C 1
ATOM 727 O O . ARG A 1 93 ? -53.193 -3.299 100.158 1.00 75.44 93 ARG A O 1
ATOM 734 N N . ALA A 1 94 ? -52.840 -1.805 101.790 1.00 72.94 94 ALA A N 1
ATOM 735 C CA . ALA A 1 94 ? -52.603 -0.668 100.897 1.00 72.94 94 ALA A CA 1
ATOM 736 C C . ALA A 1 94 ? -51.244 -0.779 100.174 1.00 72.94 94 ALA A C 1
ATOM 738 O O . ALA A 1 94 ? -51.188 -0.639 98.955 1.00 72.94 94 ALA A O 1
ATOM 739 N N . ALA A 1 95 ? -50.169 -1.117 100.895 1.00 76.31 95 ALA A N 1
ATOM 740 C CA . ALA A 1 95 ? -48.835 -1.332 100.320 1.00 76.31 95 ALA A CA 1
ATOM 741 C C . ALA A 1 95 ? -48.751 -2.579 99.417 1.00 76.31 95 ALA A C 1
ATOM 743 O O . ALA A 1 95 ? -47.889 -2.668 98.541 1.00 76.31 95 ALA A O 1
ATOM 744 N N . GLN A 1 96 ? -49.629 -3.562 99.618 1.00 81.25 96 GLN A N 1
ATOM 745 C CA . GLN A 1 96 ? -49.769 -4.700 98.715 1.00 81.25 96 GLN A CA 1
ATOM 746 C C . GLN A 1 96 ? -50.476 -4.290 97.415 1.00 81.25 96 GLN A C 1
ATOM 748 O O . GLN A 1 96 ? -49.907 -4.489 96.347 1.00 81.25 96 GLN A O 1
ATOM 753 N N . ARG A 1 97 ? -51.616 -3.586 97.499 1.00 79.75 97 ARG A N 1
ATOM 754 C CA . ARG A 1 97 ? -52.311 -3.010 96.328 1.00 79.75 97 ARG A CA 1
ATOM 755 C C . ARG A 1 97 ? -51.454 -2.044 95.507 1.00 79.75 97 ARG A C 1
ATOM 757 O O . ARG A 1 97 ? -51.597 -1.992 94.291 1.00 79.75 97 ARG A O 1
ATOM 764 N N . GLY A 1 98 ? -50.562 -1.290 96.156 1.00 83.00 98 GLY A N 1
ATOM 765 C CA . GLY A 1 98 ? -49.570 -0.456 95.469 1.00 83.00 98 GLY A CA 1
ATOM 766 C C . GLY A 1 98 ? -48.663 -1.287 94.557 1.00 83.00 98 GLY A C 1
ATOM 767 O O . GLY A 1 98 ? -48.610 -1.038 93.357 1.00 83.00 98 GLY A O 1
ATOM 768 N N . ARG A 1 99 ? -48.051 -2.344 95.105 1.00 86.25 99 ARG A N 1
ATOM 769 C CA . ARG A 1 99 ? -47.169 -3.260 94.359 1.00 86.25 99 ARG A CA 1
ATOM 770 C C . ARG A 1 99 ? -47.909 -4.081 93.299 1.00 86.25 99 ARG A C 1
ATOM 772 O O . ARG A 1 99 ? -47.370 -4.300 92.222 1.00 86.25 99 ARG A O 1
ATOM 779 N N . GLU A 1 100 ? -49.152 -4.489 93.567 1.00 85.81 100 GLU A N 1
ATOM 780 C CA . GLU A 1 100 ? -50.041 -5.125 92.579 1.00 85.81 100 GLU A CA 1
ATOM 781 C C . GLU A 1 100 ? -50.297 -4.190 91.378 1.00 85.81 100 GLU A C 1
ATOM 783 O O . GLU A 1 100 ? -50.236 -4.631 90.228 1.00 85.81 100 GLU A O 1
ATOM 788 N N . LYS A 1 101 ? -50.507 -2.885 91.621 1.00 90.31 101 LYS A N 1
ATOM 789 C CA . LYS A 1 101 ? -50.651 -1.881 90.556 1.00 90.31 101 LYS A CA 1
ATOM 790 C C . LYS A 1 101 ? -49.343 -1.649 89.799 1.00 90.31 101 LYS A C 1
ATOM 792 O O . LYS A 1 101 ? -49.365 -1.640 88.575 1.00 90.31 101 LYS A O 1
ATOM 797 N N . GLU A 1 102 ? -48.217 -1.501 90.495 1.00 90.81 102 GLU A N 1
ATOM 798 C CA . GLU A 1 102 ? -46.890 -1.331 89.877 1.00 90.81 102 GLU A CA 1
ATOM 799 C C . GLU A 1 102 ? -46.538 -2.511 88.954 1.00 90.81 102 GLU A C 1
ATOM 801 O O . GLU A 1 102 ? -46.083 -2.296 87.831 1.00 90.81 102 GLU A O 1
ATOM 806 N N . LEU A 1 103 ? -46.836 -3.748 89.372 1.00 90.69 103 LEU A N 1
ATOM 807 C CA . LEU A 1 103 ? -46.715 -4.947 88.533 1.00 90.69 103 LEU A CA 1
ATOM 808 C C . LEU A 1 103 ? -47.646 -4.910 87.312 1.00 90.69 103 LEU A C 1
ATOM 810 O O . LEU A 1 103 ? -47.208 -5.220 86.206 1.00 90.69 103 LEU A O 1
ATOM 814 N N . SER A 1 104 ? -48.910 -4.513 87.488 1.00 92.69 104 SER A N 1
ATOM 815 C CA . SER A 1 104 ? -49.876 -4.379 86.386 1.00 92.69 104 SER A CA 1
ATOM 816 C C . SER A 1 104 ? -49.451 -3.323 85.358 1.00 92.69 104 SER A C 1
ATOM 818 O O . SER A 1 104 ? -49.535 -3.559 84.149 1.00 92.69 104 SER A O 1
ATOM 820 N N . ASP A 1 105 ? -48.973 -2.167 85.821 1.00 93.25 105 ASP A N 1
ATOM 821 C CA . ASP A 1 105 ? -48.513 -1.066 84.972 1.00 93.25 105 ASP A CA 1
ATOM 822 C C . ASP A 1 105 ? -47.227 -1.471 84.217 1.00 93.25 105 ASP A C 1
ATOM 824 O O . ASP A 1 105 ? -47.138 -1.290 82.999 1.00 93.25 105 ASP A O 1
ATOM 828 N N . ALA A 1 106 ? -46.270 -2.124 84.893 1.00 92.75 106 ALA A N 1
ATOM 829 C CA . ALA A 1 106 ? -45.043 -2.642 84.281 1.00 92.75 106 ALA A CA 1
ATOM 830 C C . ALA A 1 106 ? -45.308 -3.745 83.236 1.00 92.75 106 ALA A C 1
ATOM 832 O O . ALA A 1 106 ? -44.752 -3.699 82.137 1.00 92.75 106 ALA A O 1
ATOM 833 N N . LEU A 1 107 ? -46.199 -4.700 83.531 1.00 94.62 107 LEU A N 1
ATOM 834 C CA . LEU A 1 107 ? -46.624 -5.739 82.583 1.00 94.62 107 LEU A CA 1
ATOM 835 C C . LEU A 1 107 ? -47.333 -5.131 81.357 1.00 94.62 107 LEU A C 1
ATOM 837 O O . LEU A 1 107 ? -47.211 -5.639 80.240 1.00 94.62 107 LEU A O 1
ATOM 841 N N . SER A 1 108 ? -48.068 -4.032 81.551 1.00 93.88 108 SER A N 1
ATOM 842 C CA . SER A 1 108 ? -48.757 -3.320 80.471 1.00 93.88 108 SER A CA 1
ATOM 843 C C . SER A 1 108 ? -47.772 -2.613 79.536 1.00 93.88 108 SER A C 1
ATOM 845 O O . SER A 1 108 ? -47.885 -2.761 78.317 1.00 93.88 108 SER A O 1
ATOM 847 N N . GLU A 1 109 ? -46.756 -1.927 80.071 1.00 95.06 109 GLU A N 1
ATOM 848 C CA . GLU A 1 109 ? -45.713 -1.320 79.232 1.00 95.06 109 GLU A CA 1
ATOM 849 C C . GLU A 1 109 ? -44.814 -2.381 78.580 1.00 95.06 109 GLU A C 1
ATOM 851 O O . GLU A 1 109 ? -44.465 -2.238 77.411 1.00 95.06 109 GLU A O 1
ATOM 856 N N . GLN A 1 110 ? -44.523 -3.504 79.252 1.00 96.00 110 GLN A N 1
ATOM 857 C CA . GLN A 1 110 ? -43.813 -4.634 78.636 1.00 96.00 110 GLN A CA 1
ATOM 858 C C . GLN A 1 110 ? -44.572 -5.175 77.410 1.00 96.00 110 GLN A C 1
ATOM 860 O O . GLN A 1 110 ? -43.979 -5.350 76.342 1.00 96.00 110 GLN A O 1
ATOM 865 N N . LYS A 1 111 ? -45.895 -5.376 77.522 1.00 95.94 111 LYS A N 1
ATOM 866 C CA . LYS A 1 111 ? -46.760 -5.763 76.390 1.00 95.94 111 LYS A CA 1
ATOM 867 C C . LYS A 1 111 ? -46.757 -4.704 75.280 1.00 95.94 111 LYS A C 1
ATOM 869 O O . LYS A 1 111 ? -46.707 -5.058 74.099 1.00 95.94 111 LYS A O 1
ATOM 874 N N . ARG A 1 112 ? -46.769 -3.411 75.630 1.00 96.69 112 ARG A N 1
ATOM 875 C CA . ARG A 1 112 ? -46.696 -2.293 74.669 1.00 96.69 112 ARG A CA 1
ATOM 876 C C . ARG A 1 112 ? -45.370 -2.270 73.902 1.00 96.69 112 ARG A C 1
ATOM 878 O O . ARG A 1 112 ? -45.384 -2.172 72.675 1.00 96.69 112 ARG A O 1
ATOM 885 N N . LEU A 1 113 ? -44.245 -2.424 74.601 1.00 97.00 113 LEU A N 1
ATOM 886 C CA . LEU A 1 113 ? -42.901 -2.477 74.020 1.00 97.00 113 LEU A CA 1
ATOM 887 C C . LEU A 1 113 ? -42.714 -3.713 73.132 1.00 97.00 113 LEU A C 1
ATOM 889 O O . LEU A 1 113 ? -42.230 -3.577 72.011 1.00 97.00 113 LEU A O 1
ATOM 893 N N . TYR A 1 114 ? -43.175 -4.891 73.564 1.00 96.12 114 TYR A N 1
ATOM 894 C CA . TYR A 1 114 ? -43.141 -6.104 72.739 1.00 96.12 114 TYR A CA 1
ATOM 895 C C . TYR A 1 114 ? -43.974 -5.945 71.453 1.00 96.12 114 TYR A C 1
ATOM 897 O O . TYR A 1 114 ? -43.501 -6.241 70.357 1.00 96.12 114 TYR A O 1
ATOM 905 N N . THR A 1 115 ? -45.180 -5.375 71.560 1.00 96.12 115 THR A N 1
ATOM 906 C CA . THR A 1 115 ? -46.047 -5.084 70.400 1.00 96.12 115 THR A CA 1
ATOM 907 C C . THR A 1 115 ? -45.390 -4.104 69.424 1.00 96.12 115 THR A C 1
ATOM 909 O O . THR A 1 115 ? -45.562 -4.231 68.212 1.00 96.12 115 THR A O 1
ATOM 912 N N . LYS A 1 116 ? -44.619 -3.133 69.932 1.00 97.56 116 LYS A N 1
ATOM 913 C CA . LYS A 1 116 ? -43.828 -2.216 69.104 1.00 97.56 116 LYS A CA 1
ATOM 914 C C . LYS A 1 116 ? -42.681 -2.955 68.395 1.00 97.56 116 LYS A C 1
ATOM 916 O O . LYS A 1 116 ? -42.591 -2.872 67.173 1.00 97.56 116 LYS A O 1
ATOM 921 N N . LEU A 1 117 ? -41.885 -3.735 69.131 1.00 97.31 117 LEU A N 1
ATOM 922 C CA . LEU A 1 117 ? -40.747 -4.503 68.605 1.00 97.31 117 LEU A CA 1
ATOM 923 C C . LEU A 1 117 ? -41.157 -5.490 67.496 1.00 97.31 117 LEU A C 1
ATOM 925 O O . LEU A 1 117 ? -40.431 -5.669 66.519 1.00 97.31 117 LEU A O 1
ATOM 929 N N . VAL A 1 118 ? -42.326 -6.127 67.625 1.00 97.38 118 VAL A N 1
ATOM 930 C CA . VAL A 1 118 ? -42.868 -7.043 66.605 1.00 97.38 118 VAL A CA 1
ATOM 931 C C . VAL A 1 118 ? -43.260 -6.299 65.323 1.00 97.38 118 VAL A C 1
ATOM 933 O O . VAL A 1 118 ? -43.055 -6.824 64.231 1.00 97.38 118 VAL A O 1
ATOM 936 N N . ARG A 1 119 ? -43.779 -5.066 65.416 1.00 97.06 119 ARG A N 1
ATOM 937 C CA . ARG A 1 119 ? -44.055 -4.231 64.230 1.00 97.06 119 ARG A CA 1
ATOM 938 C C . ARG A 1 119 ? -42.758 -3.819 63.542 1.00 97.06 119 ARG A C 1
ATOM 940 O O . ARG A 1 119 ? -42.615 -4.059 62.351 1.00 97.06 119 ARG A O 1
ATOM 947 N N . GLU A 1 120 ? -41.798 -3.301 64.307 1.00 97.62 120 GLU A N 1
ATOM 948 C CA . GLU A 1 120 ? -40.498 -2.866 63.780 1.00 97.62 120 GLU A CA 1
ATOM 949 C C . GLU A 1 120 ? -39.737 -4.027 63.112 1.00 97.62 120 GLU A C 1
ATOM 951 O O . GLU A 1 120 ? -39.236 -3.855 62.005 1.00 97.62 120 GLU A O 1
ATOM 956 N N . ASN A 1 121 ? -39.747 -5.240 63.685 1.00 96.75 121 ASN A N 1
ATOM 957 C CA . ASN A 1 121 ? -39.197 -6.433 63.021 1.00 96.75 121 ASN A CA 1
ATOM 958 C C . ASN A 1 121 ? -39.940 -6.812 61.730 1.00 96.75 121 ASN A C 1
ATOM 960 O O . ASN A 1 121 ? -39.302 -7.167 60.742 1.00 96.75 121 ASN A O 1
ATOM 964 N N . ASN A 1 122 ? -41.275 -6.744 61.711 1.00 97.38 122 ASN A N 1
ATOM 965 C CA . ASN A 1 122 ? -42.053 -7.057 60.509 1.00 97.38 122 ASN A CA 1
ATOM 966 C C . ASN A 1 122 ? -41.827 -6.035 59.384 1.00 97.38 122 ASN A C 1
ATOM 968 O O . ASN A 1 122 ? -41.833 -6.411 58.214 1.00 97.38 122 ASN A O 1
ATOM 972 N N . ASP A 1 123 ? -41.614 -4.762 59.714 1.00 97.69 123 ASP A N 1
ATOM 973 C CA . ASP A 1 123 ? -41.333 -3.722 58.723 1.00 97.69 123 ASP A CA 1
ATOM 974 C C . ASP A 1 123 ? -39.870 -3.760 58.248 1.00 97.69 123 ASP A C 1
ATOM 976 O O . ASP A 1 123 ? -39.627 -3.640 57.047 1.00 97.69 123 ASP A O 1
ATOM 980 N N . LEU A 1 124 ? -38.908 -4.062 59.130 1.00 97.25 124 LEU A N 1
ATOM 981 C CA . LEU A 1 124 ? -37.525 -4.378 58.741 1.00 97.25 124 LEU A CA 1
ATOM 982 C C . LEU A 1 124 ? -37.456 -5.612 57.828 1.00 97.25 124 LEU A C 1
ATOM 984 O O . LEU A 1 124 ? -36.756 -5.586 56.819 1.00 97.25 124 LEU A O 1
ATOM 988 N N . LYS A 1 125 ? -38.224 -6.670 58.121 1.00 97.44 125 LYS A N 1
ATOM 989 C CA . LYS A 1 125 ? -38.301 -7.863 57.266 1.00 97.44 125 LYS A CA 1
ATOM 990 C C . LYS A 1 125 ? -38.787 -7.519 55.852 1.00 97.44 125 LYS A C 1
ATOM 992 O O . LYS A 1 125 ? -38.162 -7.948 54.888 1.00 97.44 125 LYS A O 1
ATOM 997 N N . LYS A 1 126 ? -39.831 -6.690 55.714 1.00 97.31 126 LYS A N 1
ATOM 998 C CA . LYS A 1 126 ? -40.300 -6.199 54.400 1.00 97.31 126 LYS A CA 1
ATOM 999 C C . LYS A 1 126 ? -39.243 -5.370 53.665 1.00 97.31 126 LYS A C 1
ATOM 1001 O O . LYS A 1 126 ? -39.187 -5.435 52.443 1.00 97.31 126 LYS A O 1
ATOM 1006 N N . GLN A 1 127 ? -38.431 -4.586 54.382 1.00 97.06 127 GLN A N 1
ATOM 1007 C CA . GLN A 1 127 ? -37.336 -3.816 53.778 1.00 97.06 127 GLN A CA 1
ATOM 1008 C C . GLN A 1 127 ? -36.238 -4.739 53.235 1.00 97.06 127 GLN A C 1
ATOM 1010 O O . GLN A 1 127 ? -35.831 -4.569 52.091 1.00 97.06 127 GLN A O 1
ATOM 1015 N N . VAL A 1 128 ? -35.824 -5.760 53.997 1.00 96.69 128 VAL A N 1
ATOM 1016 C CA . VAL A 1 128 ? -34.869 -6.785 53.527 1.00 96.69 128 VAL A CA 1
ATOM 1017 C C . VAL A 1 128 ? -35.422 -7.522 52.303 1.00 96.69 128 VAL A C 1
ATOM 1019 O O . VAL A 1 128 ? -34.772 -7.545 51.263 1.00 96.69 128 VAL A O 1
ATOM 1022 N N . GLU A 1 129 ? -36.673 -7.993 52.361 1.00 96.19 129 GLU A N 1
ATOM 1023 C CA . GLU A 1 129 ? -37.361 -8.609 51.215 1.00 96.19 129 GLU A CA 1
ATOM 1024 C C . GLU A 1 129 ? -37.549 -7.656 50.015 1.00 96.19 129 GLU A C 1
ATOM 1026 O O . GLU A 1 129 ? -37.874 -8.115 48.917 1.00 96.19 129 GLU A O 1
ATOM 1031 N N . GLY A 1 130 ? -37.413 -6.341 50.205 1.00 96.94 130 GLY A N 1
ATOM 1032 C CA . GLY A 1 130 ? -37.355 -5.341 49.139 1.00 96.94 130 GLY A CA 1
ATOM 1033 C C . GLY A 1 130 ? -35.961 -5.274 48.518 1.00 96.94 130 GLY A C 1
ATOM 1034 O O . GLY A 1 130 ? -35.812 -5.507 47.318 1.00 96.94 130 GLY A O 1
ATOM 1035 N N . PHE A 1 131 ? -34.938 -5.046 49.346 1.00 96.81 131 PHE A N 1
ATOM 1036 C CA . PHE A 1 131 ? -33.542 -4.969 48.909 1.00 96.81 131 PHE A CA 1
ATOM 1037 C C . PHE A 1 131 ? -33.061 -6.257 48.224 1.00 96.81 131 PHE A C 1
ATOM 1039 O O . PHE A 1 131 ? -32.358 -6.172 47.222 1.00 96.81 131 PHE A O 1
ATOM 1046 N N . ASP A 1 132 ? -33.484 -7.442 48.674 1.00 96.94 132 ASP A N 1
ATOM 1047 C CA . ASP A 1 132 ? -33.148 -8.714 48.014 1.00 96.94 132 ASP A CA 1
ATOM 1048 C C . ASP A 1 132 ? -33.660 -8.772 46.561 1.00 96.94 132 ASP A C 1
ATOM 1050 O O . ASP A 1 132 ? -32.974 -9.281 45.671 1.00 96.94 132 ASP A O 1
ATOM 1054 N N . LYS A 1 133 ? -34.843 -8.200 46.288 1.00 96.88 133 LYS A N 1
ATOM 1055 C CA . LYS A 1 133 ? -35.414 -8.115 44.932 1.00 96.88 133 LYS A CA 1
ATOM 1056 C C . LYS A 1 133 ? -34.666 -7.094 44.076 1.00 96.88 133 LYS A C 1
ATOM 1058 O O . LYS A 1 133 ? -34.377 -7.374 42.914 1.00 96.88 133 LYS A O 1
ATOM 1063 N N . GLU A 1 134 ? -34.308 -5.944 44.646 1.00 97.00 134 GLU A N 1
ATOM 1064 C CA . GLU A 1 134 ? -33.488 -4.930 43.969 1.00 97.00 134 GLU A CA 1
ATOM 1065 C C . GLU A 1 134 ? -32.092 -5.471 43.624 1.00 97.00 134 GLU A C 1
ATOM 1067 O O . GLU A 1 134 ? -31.626 -5.297 42.499 1.00 97.00 134 GLU A O 1
ATOM 1072 N N . ILE A 1 135 ? -31.458 -6.211 44.541 1.00 97.25 135 ILE A N 1
ATOM 1073 C CA . ILE A 1 135 ? -30.169 -6.887 44.329 1.00 97.25 135 ILE A CA 1
ATOM 1074 C C . ILE A 1 135 ? -30.277 -7.952 43.229 1.00 97.25 135 ILE A C 1
ATOM 1076 O O . ILE A 1 135 ? -29.366 -8.067 42.407 1.00 97.25 135 ILE A O 1
ATOM 1080 N N . LEU A 1 136 ? -31.371 -8.720 43.176 1.00 96.88 136 LEU A N 1
ATOM 1081 C CA . LEU A 1 136 ? -31.588 -9.726 42.132 1.00 96.88 136 LEU A CA 1
ATOM 1082 C C . LEU A 1 136 ? -31.727 -9.086 40.739 1.00 96.88 136 LEU A C 1
ATOM 1084 O O . LEU A 1 136 ? -31.082 -9.536 39.792 1.00 96.88 136 LEU A O 1
ATOM 1088 N N . VAL A 1 137 ? -32.503 -8.003 40.623 1.00 97.19 137 VAL A N 1
ATOM 1089 C CA . VAL A 1 137 ? -32.643 -7.233 39.373 1.00 97.19 137 VAL A CA 1
ATOM 1090 C C . VAL A 1 137 ? -31.319 -6.567 38.982 1.00 97.19 137 VAL A C 1
ATOM 1092 O O . VAL A 1 137 ? -30.932 -6.607 37.815 1.00 97.19 137 VAL A O 1
ATOM 1095 N N . ALA A 1 138 ? -30.582 -6.005 39.944 1.00 95.44 138 ALA A N 1
ATOM 1096 C CA . ALA A 1 138 ? -29.273 -5.406 39.697 1.00 95.44 138 ALA A CA 1
ATOM 1097 C C . ALA A 1 138 ? -28.253 -6.431 39.175 1.00 95.44 138 ALA A C 1
ATOM 1099 O O . ALA A 1 138 ? -27.522 -6.121 38.237 1.00 95.44 138 ALA A O 1
ATOM 1100 N N . ARG A 1 139 ? -28.235 -7.657 39.722 1.00 96.88 139 ARG A N 1
ATOM 1101 C CA . ARG A 1 139 ? -27.398 -8.764 39.223 1.00 96.88 139 ARG A CA 1
ATOM 1102 C C . ARG A 1 139 ? -27.735 -9.113 37.777 1.00 96.88 139 ARG A C 1
ATOM 1104 O O . ARG A 1 139 ? -26.861 -8.996 36.931 1.00 96.88 139 ARG A O 1
ATOM 1111 N N . HIS A 1 140 ? -29.002 -9.403 37.481 1.00 96.94 140 HIS A N 1
ATOM 1112 C CA . HIS A 1 140 ? -29.447 -9.722 36.119 1.00 96.94 140 HIS A CA 1
ATOM 1113 C C . HIS A 1 140 ? -29.079 -8.621 35.104 1.00 96.94 140 HIS A C 1
ATOM 1115 O O . HIS A 1 140 ? -28.634 -8.907 33.994 1.00 96.94 140 HIS A O 1
ATOM 1121 N N . ASN A 1 141 ? -29.216 -7.349 35.492 1.00 96.56 141 ASN A N 1
ATOM 1122 C CA . ASN A 1 141 ? -28.845 -6.217 34.642 1.00 96.56 141 ASN A CA 1
ATOM 1123 C C . ASN A 1 141 ? -27.324 -6.081 34.448 1.00 96.56 141 ASN A C 1
ATOM 1125 O O . ASN A 1 141 ? -26.893 -5.661 33.376 1.00 96.56 141 ASN A O 1
ATOM 1129 N N . ILE A 1 142 ? -26.512 -6.436 35.451 1.00 95.44 142 ILE A N 1
ATOM 1130 C CA . ILE A 1 142 ? -25.050 -6.521 35.316 1.00 95.44 142 ILE A CA 1
ATOM 1131 C C . ILE A 1 142 ? -24.683 -7.667 34.373 1.00 95.44 142 ILE A C 1
ATOM 1133 O O . ILE A 1 142 ? -23.930 -7.440 33.430 1.00 95.44 142 ILE A O 1
ATOM 1137 N N . ASP A 1 143 ? -25.243 -8.859 34.577 1.00 96.00 143 ASP A N 1
ATOM 1138 C CA . ASP A 1 143 ? -24.937 -10.051 33.782 1.00 96.00 143 ASP A CA 1
ATOM 1139 C C . ASP A 1 143 ? -25.238 -9.796 32.290 1.00 96.00 143 ASP A C 1
ATOM 1141 O O . ASP A 1 143 ? -24.335 -9.888 31.453 1.00 96.00 143 ASP A O 1
ATOM 1145 N N . ALA A 1 144 ? -26.443 -9.311 31.966 1.00 95.06 144 ALA A N 1
ATOM 1146 C CA . ALA A 1 144 ? -26.830 -8.931 30.603 1.00 95.06 144 ALA A CA 1
ATOM 1147 C C . ALA A 1 144 ? -25.959 -7.800 30.010 1.00 95.06 144 ALA A C 1
ATOM 1149 O O . ALA A 1 144 ? -25.623 -7.817 28.824 1.00 95.06 144 ALA A O 1
ATOM 1150 N N . ALA A 1 145 ? -25.541 -6.819 30.821 1.00 92.38 145 ALA A N 1
ATOM 1151 C CA . ALA A 1 145 ? -24.615 -5.780 30.369 1.00 92.38 145 ALA A CA 1
ATOM 1152 C C . ALA A 1 145 ? -23.206 -6.335 30.088 1.00 92.38 145 ALA A C 1
ATOM 1154 O O . ALA A 1 145 ? -22.545 -5.867 29.155 1.00 92.38 145 ALA A O 1
ATOM 1155 N N . THR A 1 146 ? -22.743 -7.338 30.846 1.00 95.69 146 THR A N 1
ATOM 1156 C CA . THR A 1 146 ? -21.458 -7.995 30.571 1.00 95.69 146 THR A CA 1
ATOM 1157 C C . THR A 1 146 ? -21.501 -8.818 29.288 1.00 95.69 146 THR A C 1
ATOM 1159 O O . THR A 1 146 ? -20.582 -8.678 28.483 1.00 95.69 146 THR A O 1
ATOM 1162 N N . GLU A 1 147 ? -22.574 -9.568 29.029 1.00 94.56 147 GLU A N 1
ATOM 1163 C CA . GLU A 1 147 ? -22.768 -10.339 27.791 1.00 94.56 147 GLU A CA 1
ATOM 1164 C C . GLU A 1 147 ? -22.705 -9.433 26.547 1.00 94.56 147 GLU A C 1
ATOM 1166 O O . GLU A 1 147 ? -21.846 -9.615 25.679 1.00 94.56 147 GLU A O 1
ATOM 1171 N N . VAL A 1 148 ? -23.497 -8.353 26.527 1.00 94.38 148 VAL A N 1
ATOM 1172 C CA . VAL A 1 148 ? -23.475 -7.339 25.453 1.00 94.38 148 VAL A CA 1
ATOM 1173 C C . VAL A 1 148 ? -22.095 -6.675 25.309 1.00 94.38 148 VAL A C 1
ATOM 1175 O O . VAL A 1 148 ? -21.684 -6.313 24.201 1.00 94.38 148 VAL A O 1
ATOM 1178 N N . SER A 1 149 ? -21.343 -6.516 26.405 1.00 93.88 149 SER A N 1
ATOM 1179 C CA . SER A 1 149 ? -19.974 -5.988 26.347 1.00 93.88 149 SER A CA 1
ATOM 1180 C C . SER A 1 149 ? -18.981 -6.980 25.725 1.00 93.88 149 SER A C 1
ATOM 1182 O O . SER A 1 149 ? -18.132 -6.559 24.937 1.00 93.88 149 SER A O 1
ATOM 1184 N N . MET A 1 150 ? -19.115 -8.282 26.007 1.00 95.50 150 MET A N 1
ATOM 1185 C CA . MET A 1 150 ? -18.254 -9.332 25.455 1.00 95.50 150 MET A CA 1
ATOM 1186 C C . MET A 1 150 ? -18.474 -9.495 23.952 1.00 95.50 150 MET A C 1
ATOM 1188 O O . MET A 1 150 ? -17.503 -9.468 23.197 1.00 95.50 150 MET A O 1
ATOM 1192 N N . ASP A 1 151 ? -19.728 -9.547 23.496 1.00 95.06 151 ASP A N 1
ATOM 1193 C CA . ASP A 1 151 ? -20.053 -9.581 22.064 1.00 95.06 151 ASP A CA 1
ATOM 1194 C C . ASP A 1 151 ? -19.468 -8.374 21.321 1.00 95.06 151 ASP A C 1
ATOM 1196 O O . ASP A 1 151 ? -18.861 -8.505 20.251 1.00 95.06 151 ASP A O 1
ATOM 1200 N N . ARG A 1 152 ? -19.573 -7.179 21.916 1.00 95.06 152 ARG A N 1
ATOM 1201 C CA . ARG A 1 152 ? -18.997 -5.960 21.341 1.00 95.06 152 ARG A CA 1
ATOM 1202 C C . ARG A 1 152 ? -17.468 -6.013 21.269 1.00 95.06 152 ARG A C 1
ATOM 1204 O O . ARG A 1 152 ? -16.912 -5.531 20.281 1.00 95.06 152 ARG A O 1
ATOM 1211 N N . ILE A 1 153 ? -16.793 -6.602 22.258 1.00 94.69 153 ILE A N 1
ATOM 1212 C CA . ILE A 1 153 ? -15.340 -6.839 22.223 1.00 94.69 153 ILE A CA 1
ATOM 1213 C C . ILE A 1 153 ? -14.995 -7.811 21.087 1.00 94.69 153 ILE A C 1
ATOM 1215 O O . ILE A 1 153 ? -14.196 -7.459 20.222 1.00 94.69 153 ILE A O 1
ATOM 1219 N N . ILE A 1 154 ? -15.666 -8.964 21.006 1.00 95.69 154 ILE A N 1
ATOM 1220 C CA . ILE A 1 154 ? -15.437 -9.993 19.974 1.00 95.69 154 ILE A CA 1
ATOM 1221 C C . ILE A 1 154 ? -15.626 -9.426 18.554 1.00 95.69 154 ILE A C 1
ATOM 1223 O O . ILE A 1 154 ? -14.856 -9.739 17.642 1.00 95.69 154 ILE A O 1
ATOM 1227 N N . ILE A 1 155 ? -16.630 -8.569 18.342 1.00 95.00 155 ILE A N 1
ATOM 1228 C CA . ILE A 1 155 ? -16.867 -7.893 17.054 1.00 95.00 155 ILE A CA 1
ATOM 1229 C C . ILE A 1 155 ? -15.738 -6.904 16.718 1.00 95.00 155 ILE A C 1
ATOM 1231 O O . ILE A 1 155 ? -15.329 -6.815 15.557 1.00 95.00 155 ILE A O 1
ATOM 1235 N N . LEU A 1 156 ? -15.220 -6.163 17.703 1.00 92.31 156 LEU A N 1
ATOM 1236 C CA . LEU A 1 156 ? -14.114 -5.222 17.500 1.00 92.31 156 LEU A CA 1
ATOM 1237 C C . LEU A 1 156 ? -12.778 -5.939 17.251 1.00 92.31 156 LEU A C 1
ATOM 1239 O O . LEU A 1 156 ? -12.018 -5.507 16.385 1.00 92.31 156 LEU A O 1
ATOM 1243 N N . GLU A 1 157 ? -12.510 -7.051 17.937 1.00 94.31 157 GLU A N 1
ATOM 1244 C CA . GLU A 1 157 ? -11.309 -7.865 17.720 1.00 94.31 157 GLU A CA 1
ATOM 1245 C C . GLU A 1 157 ? -11.275 -8.479 16.316 1.00 94.31 157 GLU A C 1
ATOM 1247 O O . GLU A 1 157 ? -10.251 -8.382 15.637 1.00 94.31 157 GLU A O 1
ATOM 1252 N N . LYS A 1 158 ? -12.400 -9.028 15.833 1.00 94.44 158 LYS A N 1
ATOM 1253 C CA . LYS A 1 158 ? -12.522 -9.549 14.456 1.00 94.44 158 LYS A CA 1
ATOM 1254 C C . LYS A 1 158 ? -12.181 -8.479 13.415 1.00 94.44 158 LYS A C 1
ATOM 1256 O O . LYS A 1 158 ? -11.295 -8.696 12.590 1.00 94.44 158 LYS A O 1
ATOM 1261 N N . ARG A 1 159 ? -12.787 -7.290 13.523 1.00 93.56 159 ARG A N 1
ATOM 1262 C CA . ARG A 1 159 ? -12.500 -6.147 12.632 1.00 93.56 159 ARG A CA 1
ATOM 1263 C C . ARG A 1 159 ? -11.033 -5.714 12.693 1.00 93.56 159 ARG A C 1
ATOM 1265 O O . ARG A 1 159 ? -10.426 -5.455 11.662 1.00 93.56 159 ARG A O 1
ATOM 1272 N N . LEU A 1 160 ? -10.431 -5.687 13.885 1.00 93.12 160 LEU A N 1
ATOM 1273 C CA . LEU A 1 160 ? -9.021 -5.323 14.057 1.00 93.12 160 LEU A CA 1
ATOM 1274 C C . LEU A 1 160 ? -8.061 -6.344 13.417 1.00 93.12 160 LEU A C 1
ATOM 1276 O O . LEU A 1 160 ? -6.982 -5.965 12.956 1.00 93.12 160 LEU A O 1
ATOM 1280 N N . ILE A 1 161 ? -8.431 -7.627 13.378 1.00 92.06 161 ILE A N 1
ATOM 1281 C CA . ILE A 1 161 ? -7.679 -8.680 12.677 1.00 92.06 161 ILE A CA 1
ATOM 1282 C C . ILE A 1 161 ? -7.828 -8.524 11.155 1.00 92.06 161 ILE A C 1
ATOM 1284 O O . ILE A 1 161 ? -6.830 -8.594 10.434 1.00 92.06 161 ILE A O 1
ATOM 1288 N N . GLU A 1 162 ? -9.040 -8.250 10.668 1.00 91.31 162 GLU A N 1
ATOM 1289 C CA . GLU A 1 162 ? -9.330 -7.987 9.251 1.00 91.31 162 GLU A CA 1
ATOM 1290 C C . GLU A 1 162 ? -8.564 -6.753 8.730 1.00 91.31 162 GLU A C 1
ATOM 1292 O O . GLU A 1 162 ? -7.871 -6.847 7.714 1.00 91.31 162 GLU A O 1
ATOM 1297 N N . ASP A 1 163 ? -8.578 -5.637 9.469 1.00 91.75 163 ASP A N 1
ATOM 1298 C CA . ASP A 1 163 ? -7.833 -4.408 9.147 1.00 91.75 163 ASP A CA 1
ATOM 1299 C C . ASP A 1 163 ? -6.310 -4.620 9.112 1.00 91.75 163 ASP A C 1
ATOM 1301 O O . ASP A 1 163 ? -5.610 -4.038 8.275 1.00 91.75 163 ASP A O 1
ATOM 1305 N N . ARG A 1 164 ? -5.767 -5.451 10.015 1.00 92.19 164 ARG A N 1
ATOM 1306 C CA . ARG A 1 164 ? -4.341 -5.827 10.010 1.00 92.19 164 ARG A CA 1
ATOM 1307 C C . ARG A 1 164 ? -4.003 -6.662 8.776 1.00 92.19 164 ARG A C 1
ATOM 1309 O O . ARG A 1 164 ? -3.090 -6.303 8.041 1.00 92.19 164 ARG A O 1
ATOM 1316 N N . SER A 1 165 ? -4.793 -7.698 8.496 1.00 92.69 165 SER A N 1
ATOM 1317 C CA . SER A 1 165 ? -4.628 -8.549 7.311 1.00 92.69 165 SER A CA 1
ATOM 1318 C C . SER A 1 165 ? -4.685 -7.738 6.008 1.00 92.69 165 SER A C 1
ATOM 1320 O O . SER A 1 165 ? -3.812 -7.862 5.145 1.00 92.69 165 SER A O 1
ATOM 1322 N N . HIS A 1 166 ? -5.650 -6.819 5.887 1.00 93.06 166 HIS A N 1
ATOM 1323 C CA . HIS A 1 166 ? -5.751 -5.920 4.737 1.00 93.06 166 HIS A CA 1
ATOM 1324 C C . HIS A 1 166 ? -4.518 -5.012 4.598 1.00 93.06 166 HIS A C 1
ATOM 1326 O O . HIS A 1 166 ? -3.987 -4.847 3.495 1.00 93.06 166 HIS A O 1
ATOM 1332 N N . ARG A 1 167 ? -4.028 -4.448 5.710 1.00 93.75 167 ARG A N 1
ATOM 1333 C CA . ARG A 1 167 ? -2.820 -3.612 5.743 1.00 93.75 167 ARG A CA 1
ATOM 1334 C C . ARG A 1 167 ? -1.586 -4.373 5.262 1.00 93.75 167 ARG A C 1
ATOM 1336 O O . ARG A 1 167 ? -0.848 -3.840 4.437 1.00 93.75 167 ARG A O 1
ATOM 1343 N N . ASP A 1 168 ? -1.390 -5.605 5.718 1.00 93.94 168 ASP A N 1
ATOM 1344 C CA . ASP A 1 168 ? -0.229 -6.422 5.350 1.00 93.94 168 ASP A CA 1
ATOM 1345 C C . ASP A 1 168 ? -0.263 -6.813 3.859 1.00 93.94 168 ASP A C 1
ATOM 1347 O O . ASP A 1 168 ? 0.737 -6.670 3.149 1.00 93.94 168 ASP A O 1
ATOM 1351 N N . VAL A 1 169 ? -1.442 -7.171 3.332 1.00 94.44 169 VAL A N 1
ATOM 1352 C CA . VAL A 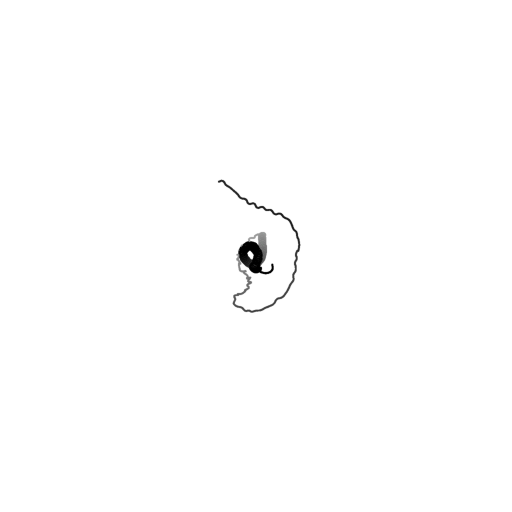1 169 ? -1.659 -7.393 1.888 1.00 94.44 169 VAL A CA 1
ATOM 1353 C C . VAL A 1 169 ? -1.362 -6.131 1.067 1.00 94.44 169 VAL A C 1
ATOM 1355 O O . VAL A 1 169 ? -0.780 -6.219 -0.019 1.00 94.44 169 VAL A O 1
ATOM 1358 N N . MET A 1 170 ? -1.736 -4.947 1.559 1.00 92.38 170 MET A N 1
ATOM 1359 C CA . MET A 1 170 ? -1.419 -3.681 0.892 1.00 92.38 170 MET A CA 1
ATOM 1360 C C . MET A 1 170 ? 0.080 -3.354 0.948 1.00 92.38 170 MET A C 1
ATOM 1362 O O . MET A 1 170 ? 0.630 -2.896 -0.054 1.00 92.38 170 MET A O 1
ATOM 1366 N N . ILE A 1 171 ? 0.769 -3.645 2.056 1.00 94.44 171 ILE A N 1
ATOM 1367 C CA . ILE A 1 171 ? 2.225 -3.472 2.187 1.00 94.44 171 ILE A CA 1
ATOM 1368 C C . ILE A 1 171 ? 2.978 -4.329 1.159 1.00 94.44 171 ILE A C 1
ATOM 1370 O O . ILE A 1 171 ? 3.867 -3.808 0.481 1.00 94.44 171 ILE A O 1
ATOM 1374 N N . GLU A 1 172 ? 2.613 -5.602 0.971 1.00 94.44 172 GLU A N 1
ATOM 1375 C CA . GLU A 1 172 ? 3.255 -6.443 -0.053 1.00 94.44 172 GLU A CA 1
ATOM 1376 C C . GLU A 1 172 ? 2.926 -5.997 -1.485 1.00 94.44 172 GLU A C 1
ATOM 1378 O O . GLU A 1 172 ? 3.817 -5.970 -2.338 1.00 94.44 172 GLU A O 1
ATOM 1383 N N . LYS A 1 173 ? 1.699 -5.530 -1.759 1.00 94.69 173 LYS A N 1
ATOM 1384 C CA . LYS A 1 173 ? 1.378 -4.892 -3.051 1.00 94.69 173 LYS A CA 1
ATOM 1385 C C . LYS A 1 173 ? 2.272 -3.677 -3.318 1.00 94.69 173 LYS A C 1
ATOM 1387 O O . LYS A 1 173 ? 2.831 -3.572 -4.408 1.00 94.69 173 LYS A O 1
ATOM 1392 N N . TYR A 1 174 ? 2.474 -2.797 -2.334 1.00 93.25 174 TYR A N 1
ATOM 1393 C CA . TYR A 1 174 ? 3.382 -1.654 -2.481 1.00 93.25 174 TYR A CA 1
ATOM 1394 C C . TYR A 1 174 ? 4.846 -2.075 -2.676 1.00 93.25 174 TYR A C 1
ATOM 1396 O O . TYR A 1 174 ? 5.539 -1.462 -3.490 1.00 93.25 174 TYR A O 1
ATOM 1404 N N . LYS A 1 175 ? 5.321 -3.133 -2.004 1.00 94.88 175 LYS A N 1
ATOM 1405 C CA . LYS A 1 175 ? 6.671 -3.686 -2.222 1.00 94.88 175 LYS A CA 1
ATOM 1406 C C . LYS A 1 175 ? 6.849 -4.206 -3.652 1.00 94.88 175 LYS A C 1
ATOM 1408 O O . LYS A 1 175 ? 7.821 -3.819 -4.299 1.00 94.88 175 LYS A O 1
ATOM 1413 N N . MET A 1 176 ? 5.907 -5.000 -4.170 1.00 94.31 176 MET A N 1
ATOM 1414 C CA . MET A 1 176 ? 5.942 -5.507 -5.553 1.00 94.31 176 MET A CA 1
ATOM 1415 C C . MET A 1 176 ? 5.908 -4.373 -6.588 1.00 94.31 176 MET A C 1
ATOM 1417 O O . MET A 1 176 ? 6.730 -4.337 -7.500 1.00 94.31 176 MET A O 1
ATOM 1421 N N . ILE A 1 177 ? 5.013 -3.395 -6.411 1.00 94.12 177 ILE A N 1
ATOM 1422 C CA . ILE A 1 177 ? 4.928 -2.222 -7.295 1.00 94.12 177 ILE A CA 1
ATOM 1423 C C . ILE A 1 177 ? 6.230 -1.403 -7.239 1.00 94.12 177 ILE A C 1
ATOM 1425 O O . ILE A 1 177 ? 6.671 -0.873 -8.259 1.00 94.12 177 ILE A O 1
ATOM 1429 N N . SER A 1 178 ? 6.880 -1.308 -6.075 1.00 93.56 178 SER A N 1
ATOM 1430 C CA . SER A 1 178 ? 8.159 -0.607 -5.914 1.00 93.56 178 SER A CA 1
ATOM 1431 C C . SER A 1 178 ? 9.311 -1.309 -6.648 1.00 93.56 178 SER A C 1
ATOM 1433 O O . SER A 1 178 ? 10.060 -0.654 -7.380 1.00 93.56 178 SER A O 1
ATOM 1435 N N . THR A 1 179 ? 9.434 -2.637 -6.527 1.00 94.00 179 THR A N 1
ATOM 1436 C CA . THR A 1 179 ? 10.486 -3.404 -7.218 1.00 94.00 179 THR A CA 1
ATOM 1437 C C . THR A 1 179 ? 10.282 -3.429 -8.733 1.00 94.00 179 THR A C 1
ATOM 1439 O O . THR A 1 179 ? 11.248 -3.223 -9.474 1.00 94.00 179 THR A O 1
ATOM 1442 N N . GLU A 1 180 ? 9.041 -3.568 -9.211 1.00 94.56 180 GLU A N 1
ATOM 1443 C CA . GLU A 1 180 ? 8.714 -3.467 -10.637 1.00 94.56 180 GLU A CA 1
ATOM 1444 C C . GLU A 1 180 ? 9.036 -2.072 -11.194 1.00 94.56 180 GLU A C 1
ATOM 1446 O O . GLU A 1 180 ? 9.721 -1.955 -12.211 1.00 94.56 180 GLU A O 1
ATOM 1451 N N . ASN A 1 181 ? 8.655 -0.995 -10.496 1.00 92.62 181 ASN A N 1
ATOM 1452 C CA . ASN A 1 181 ? 9.032 0.367 -10.889 1.00 92.62 181 ASN A CA 1
ATOM 1453 C C . ASN A 1 181 ? 10.556 0.581 -10.903 1.00 92.62 181 ASN A C 1
ATOM 1455 O O . ASN A 1 181 ? 11.063 1.322 -11.748 1.00 92.62 181 ASN A O 1
ATOM 1459 N N . GLY A 1 182 ? 11.301 -0.069 -10.003 1.00 94.81 182 GLY A N 1
ATOM 1460 C CA . GLY A 1 182 ? 12.765 -0.100 -10.035 1.00 94.81 182 GLY A CA 1
ATOM 1461 C C . GLY A 1 182 ? 13.302 -0.739 -11.320 1.00 94.81 182 GLY A C 1
ATOM 1462 O O . GLY A 1 182 ? 14.114 -0.133 -12.023 1.00 94.81 182 GLY A O 1
ATOM 1463 N N . PHE A 1 183 ? 12.794 -1.922 -11.676 1.00 95.12 183 PHE A N 1
ATOM 1464 C CA . PHE A 1 183 ? 13.158 -2.632 -12.905 1.00 95.12 183 PHE A CA 1
ATOM 1465 C C . PHE A 1 183 ? 12.774 -1.859 -14.180 1.00 95.12 183 PHE A C 1
ATOM 1467 O O . PHE A 1 183 ? 13.568 -1.776 -15.120 1.00 95.12 183 PHE A O 1
ATOM 1474 N N . LEU A 1 184 ? 11.595 -1.232 -14.213 1.00 95.31 184 LEU A N 1
ATOM 1475 C CA . LEU A 1 184 ? 11.148 -0.416 -15.345 1.00 95.31 184 LEU A CA 1
ATOM 1476 C C . LEU A 1 184 ? 12.019 0.836 -15.530 1.00 95.31 184 LEU A C 1
ATOM 1478 O O . LEU A 1 184 ? 12.416 1.131 -16.657 1.00 95.31 184 LEU A O 1
ATOM 1482 N N . LYS A 1 185 ? 12.405 1.524 -14.445 1.00 95.94 185 LYS A N 1
ATOM 1483 C CA . LYS A 1 185 ? 13.362 2.650 -14.491 1.00 95.94 185 LYS A CA 1
ATOM 1484 C C . LYS A 1 185 ? 14.743 2.208 -14.987 1.00 95.94 185 LYS A C 1
ATOM 1486 O O . LYS A 1 185 ? 15.358 2.902 -15.796 1.00 95.94 185 LYS A O 1
ATOM 1491 N N . GLU A 1 186 ? 15.213 1.043 -14.549 1.00 95.50 186 GLU A N 1
ATOM 1492 C CA . GLU A 1 186 ? 16.474 0.443 -14.997 1.00 95.50 186 GLU A CA 1
ATOM 1493 C C . GLU A 1 186 ? 16.452 0.113 -16.501 1.00 95.50 186 GLU A C 1
ATOM 1495 O O . GLU A 1 186 ? 17.376 0.464 -17.241 1.00 95.50 186 GLU A O 1
ATOM 1500 N N . ARG A 1 187 ? 15.362 -0.503 -16.979 1.00 96.75 187 ARG A N 1
ATOM 1501 C CA . ARG A 1 187 ? 15.145 -0.819 -18.397 1.00 96.75 187 ARG A CA 1
ATOM 1502 C C . ARG A 1 187 ? 15.025 0.444 -19.253 1.00 96.75 187 ARG A C 1
ATOM 1504 O O . ARG A 1 187 ? 15.642 0.504 -20.313 1.00 96.75 187 ARG A O 1
ATOM 1511 N N . LEU A 1 188 ? 14.300 1.462 -18.785 1.00 96.50 188 LEU A N 1
ATOM 1512 C CA . LEU A 1 188 ? 14.168 2.751 -19.469 1.00 96.50 188 LEU A CA 1
ATOM 1513 C C . LEU A 1 188 ? 15.527 3.445 -19.633 1.00 96.50 188 LEU A C 1
ATOM 1515 O O . LEU A 1 188 ? 15.829 3.934 -20.720 1.00 96.50 188 LEU A O 1
ATOM 1519 N N . ARG A 1 189 ? 16.384 3.432 -18.600 1.00 96.62 189 ARG A N 1
ATOM 1520 C CA . ARG A 1 189 ? 17.735 4.013 -18.688 1.00 96.62 189 ARG A CA 1
ATOM 1521 C C . ARG A 1 189 ? 18.595 3.306 -19.741 1.00 96.62 189 ARG A C 1
ATOM 1523 O O . ARG A 1 189 ? 19.273 3.976 -20.509 1.00 96.62 189 ARG A O 1
ATOM 1530 N N . LYS A 1 190 ? 18.523 1.970 -19.810 1.00 97.25 190 LYS A N 1
ATOM 1531 C CA . LYS A 1 190 ? 19.225 1.150 -20.816 1.00 97.25 190 LYS A CA 1
ATOM 1532 C C . LYS A 1 190 ? 18.722 1.387 -22.243 1.00 97.25 190 LYS A C 1
ATOM 1534 O O . LYS A 1 190 ? 19.527 1.425 -23.165 1.00 97.25 190 LYS A O 1
ATOM 1539 N N . VAL A 1 191 ? 17.414 1.576 -22.433 1.00 96.50 191 VAL A N 1
ATOM 1540 C CA . VAL A 1 191 ? 16.848 1.947 -23.744 1.00 96.50 191 VAL A CA 1
ATOM 1541 C C . VAL A 1 191 ? 17.276 3.361 -24.139 1.00 96.50 191 VAL A C 1
ATOM 1543 O O . VAL A 1 191 ? 17.643 3.579 -25.291 1.00 96.50 191 VAL A O 1
ATOM 1546 N N . LYS A 1 192 ? 17.300 4.307 -23.190 1.00 97.19 192 LYS A N 1
ATOM 1547 C CA . LYS A 1 192 ? 17.756 5.678 -23.439 1.00 97.19 192 LYS A CA 1
ATOM 1548 C C . LYS A 1 192 ? 19.218 5.720 -23.906 1.00 97.19 192 LYS A C 1
ATOM 1550 O O . LYS A 1 192 ? 19.471 6.279 -24.966 1.00 97.19 192 LYS A O 1
ATOM 1555 N N . THR A 1 193 ? 20.150 5.067 -23.208 1.00 95.94 193 THR A N 1
ATOM 1556 C CA . THR A 1 193 ? 21.569 5.079 -23.620 1.00 95.94 193 THR A CA 1
ATOM 1557 C C . THR A 1 193 ? 21.824 4.332 -24.934 1.00 95.94 193 THR A C 1
ATOM 1559 O O . THR A 1 193 ? 22.722 4.700 -25.687 1.00 95.94 193 THR A O 1
ATOM 1562 N N . GLN A 1 194 ? 21.014 3.319 -25.264 1.00 94.81 194 GLN A N 1
ATOM 1563 C CA . GLN A 1 194 ? 21.035 2.688 -26.591 1.00 94.81 194 GLN A CA 1
ATOM 1564 C C . GLN A 1 194 ? 20.514 3.611 -27.702 1.00 94.81 194 GLN A C 1
ATOM 1566 O O . GLN A 1 194 ? 20.993 3.516 -28.830 1.00 94.81 194 GLN A O 1
ATOM 1571 N N . LEU A 1 195 ? 19.543 4.483 -27.411 1.00 95.06 195 LEU A N 1
ATOM 1572 C CA . LEU A 1 195 ? 19.036 5.470 -28.365 1.00 95.06 195 LEU A CA 1
ATOM 1573 C C . LEU A 1 195 ? 20.043 6.607 -28.581 1.00 95.06 195 LEU A C 1
ATOM 1575 O O . LEU A 1 195 ? 20.315 6.946 -29.727 1.00 95.06 195 LEU A O 1
ATOM 1579 N N . GLU A 1 196 ? 20.630 7.132 -27.504 1.00 94.50 196 GLU A N 1
ATOM 1580 C CA . GLU A 1 196 ? 21.675 8.166 -27.555 1.00 94.50 196 GLU A CA 1
ATOM 1581 C C . GLU A 1 196 ? 22.866 7.685 -28.396 1.00 94.50 196 GLU A C 1
ATOM 1583 O O . GLU A 1 196 ? 23.238 8.346 -29.364 1.00 94.50 196 GLU A O 1
ATOM 1588 N N . LYS A 1 197 ? 23.371 6.466 -28.146 1.00 95.00 197 LYS A N 1
ATOM 1589 C CA . LYS A 1 197 ? 24.430 5.884 -28.982 1.00 95.00 197 LYS A CA 1
ATOM 1590 C C . LYS A 1 197 ? 24.013 5.715 -30.452 1.00 95.00 197 LYS A C 1
ATOM 1592 O O . LYS A 1 197 ? 24.815 5.969 -31.343 1.00 95.00 197 LYS A O 1
ATOM 1597 N N . LYS A 1 198 ? 22.774 5.297 -30.737 1.00 93.12 198 LYS A N 1
ATOM 1598 C CA . LYS A 1 198 ? 22.305 5.193 -32.131 1.00 93.12 198 LYS A CA 1
ATOM 1599 C C . LYS A 1 198 ? 22.279 6.546 -32.838 1.00 93.12 198 LYS A C 1
ATOM 1601 O O . LYS A 1 198 ? 22.585 6.593 -34.019 1.00 93.12 198 LYS A O 1
ATOM 1606 N N . GLN A 1 199 ? 21.969 7.629 -32.127 1.00 94.06 199 GLN A N 1
ATOM 1607 C CA . GLN A 1 199 ? 22.030 8.981 -32.684 1.00 94.06 199 GLN A CA 1
ATOM 1608 C C . GLN A 1 199 ? 23.478 9.405 -32.990 1.00 94.06 199 GLN A C 1
ATOM 1610 O O . GLN A 1 199 ? 23.712 10.033 -34.020 1.00 94.06 199 GLN A O 1
ATOM 1615 N N . GLU A 1 200 ? 24.454 9.015 -32.163 1.00 93.88 200 GLU A N 1
ATOM 1616 C CA . GLU A 1 200 ? 25.887 9.190 -32.462 1.00 93.88 200 GLU A CA 1
ATOM 1617 C C . GLU A 1 200 ? 26.322 8.373 -33.695 1.00 93.88 200 GLU A C 1
ATOM 1619 O O . GLU A 1 200 ? 26.967 8.914 -34.596 1.00 93.88 200 GLU A O 1
ATOM 1624 N N . ASP A 1 201 ? 25.930 7.093 -33.768 1.00 92.94 201 ASP A N 1
ATOM 1625 C CA . ASP A 1 201 ? 26.207 6.214 -34.913 1.00 92.94 201 ASP A CA 1
ATOM 1626 C C . ASP A 1 201 ? 25.573 6.780 -36.211 1.00 92.94 201 ASP A C 1
ATOM 1628 O O . ASP A 1 201 ? 26.249 6.873 -37.239 1.00 92.94 201 ASP A O 1
ATOM 1632 N N . ASP A 1 202 ? 24.308 7.223 -36.172 1.00 93.56 202 ASP A N 1
ATOM 1633 C CA . ASP A 1 202 ? 23.580 7.809 -37.312 1.00 93.56 202 ASP A CA 1
ATOM 1634 C C . ASP A 1 202 ? 24.219 9.122 -37.806 1.00 93.56 202 ASP A C 1
ATOM 1636 O O . ASP A 1 202 ? 24.338 9.334 -39.017 1.00 93.56 202 ASP A O 1
ATOM 1640 N N . LEU A 1 203 ? 24.686 9.991 -36.899 1.00 92.94 203 LEU A N 1
ATOM 1641 C CA . LEU A 1 203 ? 25.433 11.206 -37.255 1.00 92.94 203 LEU A CA 1
ATOM 1642 C C . LEU A 1 203 ? 26.764 10.862 -37.943 1.00 92.94 203 LEU A C 1
ATOM 1644 O O . LEU A 1 203 ? 27.079 11.424 -38.995 1.00 92.94 203 LEU A O 1
ATOM 1648 N N . ALA A 1 204 ? 27.506 9.880 -37.423 1.00 91.94 204 ALA A N 1
ATOM 1649 C CA . ALA A 1 204 ? 28.738 9.402 -38.050 1.00 91.94 204 ALA A CA 1
ATOM 1650 C C . ALA A 1 204 ? 28.492 8.766 -39.436 1.00 91.94 204 ALA A C 1
ATOM 1652 O O . ALA A 1 204 ? 29.334 8.878 -40.336 1.00 91.94 204 ALA A O 1
ATOM 1653 N N . PHE A 1 205 ? 27.330 8.136 -39.655 1.00 93.25 205 PHE A N 1
ATOM 1654 C CA . PHE A 1 205 ? 26.907 7.690 -40.985 1.00 93.25 205 PHE A CA 1
ATOM 1655 C C . PHE A 1 205 ? 26.596 8.862 -41.929 1.00 93.25 205 PHE A C 1
ATOM 1657 O O . PHE A 1 205 ? 27.004 8.803 -43.093 1.00 93.25 205 PHE A O 1
ATOM 1664 N N . GLN A 1 206 ? 25.949 9.936 -41.460 1.00 94.00 206 GLN A N 1
ATOM 1665 C CA . GLN A 1 206 ? 25.694 11.133 -42.276 1.00 94.00 206 GLN A CA 1
ATOM 1666 C C . GLN A 1 206 ? 26.995 11.826 -42.709 1.00 94.00 206 GLN A C 1
ATOM 1668 O O . GLN A 1 206 ? 27.181 12.065 -43.904 1.00 94.00 206 GLN A O 1
ATOM 1673 N N . ASP A 1 207 ? 27.943 12.052 -41.795 1.00 93.94 207 ASP A N 1
ATOM 1674 C CA . ASP A 1 207 ? 29.262 12.620 -42.128 1.00 93.94 207 ASP A CA 1
ATOM 1675 C C . ASP A 1 207 ? 30.009 11.773 -43.172 1.00 93.94 207 ASP A C 1
ATOM 1677 O O . ASP A 1 207 ? 30.631 12.291 -44.109 1.00 93.94 207 ASP A O 1
ATOM 1681 N N . LYS A 1 208 ? 29.906 10.443 -43.061 1.00 93.38 208 LYS A N 1
ATOM 1682 C CA . LYS A 1 208 ? 30.494 9.501 -44.020 1.00 93.38 208 LYS A CA 1
ATOM 1683 C C . LYS A 1 208 ? 29.828 9.572 -45.398 1.00 93.38 208 LYS A C 1
ATOM 1685 O O . LYS A 1 208 ? 30.535 9.464 -46.402 1.00 93.38 208 LYS A O 1
ATOM 1690 N N . ILE A 1 209 ? 28.512 9.786 -45.469 1.00 94.38 209 ILE A N 1
ATOM 1691 C CA . ILE A 1 209 ? 27.793 10.030 -46.731 1.00 94.38 209 ILE A CA 1
ATOM 1692 C C . ILE A 1 209 ? 28.268 11.347 -47.356 1.00 94.38 209 ILE A C 1
ATOM 1694 O O . ILE A 1 209 ? 28.727 11.334 -48.497 1.00 94.38 209 ILE A O 1
ATOM 1698 N N . VAL A 1 210 ? 28.294 12.448 -46.597 1.00 95.44 210 VAL A N 1
ATOM 1699 C CA . VAL A 1 210 ? 28.757 13.766 -47.079 1.00 95.44 210 VAL A CA 1
ATOM 1700 C C . VAL A 1 210 ? 30.209 13.713 -47.582 1.00 95.44 210 VAL A C 1
ATOM 1702 O O . VAL A 1 210 ? 30.547 14.319 -48.604 1.00 95.44 210 VAL A O 1
ATOM 1705 N N . TYR A 1 211 ? 31.087 12.950 -46.922 1.00 95.06 211 TYR A N 1
ATOM 1706 C CA . TYR A 1 211 ? 32.445 12.692 -47.413 1.00 95.06 211 TYR A CA 1
ATOM 1707 C C . TYR A 1 211 ? 32.450 11.953 -48.765 1.00 95.06 211 TYR A C 1
ATOM 1709 O O . TYR A 1 211 ? 33.199 12.330 -49.676 1.00 95.06 211 TYR A O 1
ATOM 1717 N N . LEU A 1 212 ? 31.625 10.910 -48.912 1.00 94.62 212 LEU A N 1
ATOM 1718 C CA . LEU A 1 212 ? 31.529 10.117 -50.141 1.00 94.62 212 LEU A CA 1
ATOM 1719 C C . LEU A 1 212 ? 30.930 10.920 -51.302 1.00 94.62 212 LEU A C 1
ATOM 1721 O O . LEU A 1 212 ? 31.451 10.836 -52.412 1.00 94.62 212 LEU A O 1
ATOM 1725 N N . GLU A 1 213 ? 29.929 11.764 -51.057 1.00 95.12 213 GLU A N 1
ATOM 1726 C CA . GLU A 1 213 ? 29.363 12.686 -52.052 1.00 95.12 213 GLU A CA 1
ATOM 1727 C C . GLU A 1 213 ? 30.409 13.693 -52.551 1.00 95.12 213 GLU A C 1
ATOM 1729 O O . GLU A 1 213 ? 30.621 13.833 -53.758 1.00 95.12 213 GLU A O 1
ATOM 1734 N N . ARG A 1 214 ? 31.156 14.326 -51.633 1.00 94.31 214 ARG A N 1
ATOM 1735 C CA . ARG A 1 214 ? 32.279 15.228 -51.967 1.00 94.31 214 ARG A CA 1
ATOM 1736 C C . ARG A 1 214 ? 33.435 14.517 -52.678 1.00 94.31 214 ARG A C 1
ATOM 1738 O O . ARG A 1 214 ? 34.241 15.162 -53.354 1.00 94.31 214 ARG A O 1
ATOM 1745 N N . ARG A 1 215 ? 33.579 13.199 -52.515 1.00 94.88 215 ARG A N 1
ATOM 1746 C CA . ARG A 1 215 ? 34.527 12.394 -53.299 1.00 94.88 215 ARG A CA 1
ATOM 1747 C C . ARG A 1 215 ? 33.971 12.112 -54.693 1.00 94.88 215 ARG A C 1
ATOM 1749 O O . ARG A 1 215 ? 34.648 12.427 -55.665 1.00 94.88 215 ARG A O 1
ATOM 1756 N N . LEU A 1 216 ? 32.736 11.625 -54.793 1.00 94.50 216 LEU A N 1
ATOM 1757 C CA . LEU A 1 216 ? 32.051 11.342 -56.055 1.00 94.50 216 LEU A CA 1
ATOM 1758 C C . LEU A 1 216 ? 31.981 12.575 -56.967 1.00 94.50 216 LEU A C 1
ATOM 1760 O O . LEU A 1 216 ? 32.192 12.447 -58.171 1.00 94.50 216 LEU A O 1
ATOM 1764 N N . GLN A 1 217 ? 31.741 13.769 -56.415 1.00 94.00 217 GLN A N 1
ATOM 1765 C CA . GLN A 1 217 ? 31.751 14.996 -57.212 1.00 94.00 217 GLN A CA 1
ATOM 1766 C C . GLN A 1 217 ? 33.138 15.296 -57.797 1.00 94.00 217 GLN A C 1
ATOM 1768 O O . GLN A 1 217 ? 33.233 15.599 -58.980 1.00 94.00 217 GLN A O 1
ATOM 1773 N N . ARG A 1 218 ? 34.223 15.115 -57.032 1.00 93.38 218 ARG A N 1
ATOM 1774 C CA . ARG A 1 218 ? 35.583 15.298 -57.566 1.00 93.38 218 ARG A CA 1
ATOM 1775 C C . ARG A 1 218 ? 35.898 14.313 -58.692 1.00 93.38 218 ARG A C 1
ATOM 1777 O O . ARG A 1 218 ? 36.498 14.726 -59.679 1.00 93.38 218 ARG A O 1
ATOM 1784 N N . GLU A 1 219 ? 35.453 13.058 -58.593 1.00 93.50 219 GLU A N 1
ATOM 1785 C CA . GLU A 1 219 ? 35.598 12.084 -59.689 1.00 93.50 219 GLU A CA 1
ATOM 1786 C C . GLU A 1 219 ? 34.805 12.502 -60.942 1.00 93.50 219 GLU A C 1
ATOM 1788 O O . GLU A 1 219 ? 35.331 12.408 -62.051 1.00 93.50 219 GLU A O 1
ATOM 1793 N N . LYS A 1 220 ? 33.586 13.050 -60.786 1.00 93.38 220 LYS A N 1
ATOM 1794 C CA . LYS A 1 220 ? 32.822 13.663 -61.896 1.00 93.38 220 LYS A CA 1
ATOM 1795 C C . LYS A 1 220 ? 33.566 14.851 -62.516 1.00 93.38 220 LYS A C 1
ATOM 1797 O O . LYS A 1 220 ? 33.602 14.985 -63.736 1.00 93.38 220 LYS A O 1
ATOM 1802 N N . ASP A 1 221 ? 34.201 15.691 -61.701 1.00 93.56 221 ASP A N 1
ATOM 1803 C CA . ASP A 1 221 ? 34.984 16.825 -62.197 1.00 93.56 221 ASP A CA 1
ATOM 1804 C C . ASP A 1 221 ? 36.250 16.355 -62.946 1.00 93.56 221 ASP A C 1
ATOM 1806 O O . ASP A 1 221 ? 36.657 16.972 -63.932 1.00 93.56 221 ASP A O 1
ATOM 1810 N N . TYR A 1 222 ? 36.894 15.264 -62.504 1.00 92.88 222 TYR A N 1
ATOM 1811 C CA . TYR A 1 222 ? 38.041 14.669 -63.203 1.00 92.88 222 TYR A CA 1
ATOM 1812 C C . TYR A 1 222 ? 37.637 14.033 -64.537 1.00 92.88 222 TYR A C 1
ATOM 1814 O O . TYR A 1 222 ? 38.315 14.279 -65.537 1.00 92.88 222 TYR A O 1
ATOM 1822 N N . THR A 1 223 ? 36.532 13.283 -64.594 1.00 92.81 223 THR A N 1
ATOM 1823 C CA . THR A 1 223 ? 36.047 12.694 -65.854 1.00 92.81 223 THR A CA 1
ATOM 1824 C C . THR A 1 223 ? 35.573 13.765 -66.836 1.00 92.81 223 THR A C 1
ATOM 1826 O O . THR A 1 223 ? 35.963 13.719 -68.000 1.00 92.81 223 THR A O 1
ATOM 1829 N N . ALA A 1 224 ? 34.876 14.811 -66.379 1.00 93.44 224 ALA A N 1
ATOM 1830 C CA . ALA A 1 224 ? 34.510 15.953 -67.224 1.00 93.44 224 ALA A CA 1
ATOM 1831 C C . ALA A 1 224 ? 35.737 16.696 -67.799 1.00 93.44 224 ALA A C 1
ATOM 1833 O O . ALA A 1 224 ? 35.735 17.104 -68.966 1.00 93.44 224 ALA A O 1
ATOM 1834 N N . ARG A 1 225 ? 36.821 16.839 -67.016 1.00 92.69 225 ARG A N 1
ATOM 1835 C CA . ARG A 1 225 ? 38.109 17.367 -67.510 1.00 92.69 225 ARG A CA 1
ATOM 1836 C C . ARG A 1 225 ? 38.744 16.438 -68.551 1.00 92.69 225 ARG A C 1
ATOM 1838 O O . ARG A 1 225 ? 39.211 16.928 -69.580 1.00 92.69 225 ARG A O 1
ATOM 1845 N N . ALA A 1 226 ? 38.727 15.123 -68.327 1.00 92.12 226 ALA A N 1
ATOM 1846 C CA . ALA A 1 226 ? 39.249 14.139 -69.276 1.00 92.12 226 ALA A CA 1
ATOM 1847 C C . ALA A 1 226 ? 38.472 14.146 -70.608 1.00 92.12 226 ALA A C 1
ATOM 1849 O O . ALA A 1 226 ? 39.089 14.218 -71.669 1.00 92.12 226 ALA A O 1
ATOM 1850 N N . ASP A 1 227 ? 37.138 14.186 -70.572 1.00 93.00 227 ASP A N 1
ATOM 1851 C CA . ASP A 1 227 ? 36.287 14.301 -71.765 1.00 93.00 227 ASP A CA 1
ATOM 1852 C C . ASP A 1 227 ? 36.564 15.579 -72.566 1.00 93.00 227 ASP A C 1
ATOM 1854 O O . ASP A 1 227 ? 36.547 15.565 -73.801 1.00 93.00 227 ASP A O 1
ATOM 1858 N N . SER A 1 228 ? 36.835 16.694 -71.879 1.00 93.12 228 SER A N 1
ATOM 1859 C CA . SER A 1 228 ? 37.232 17.951 -72.519 1.00 93.12 228 SER A CA 1
ATOM 1860 C C . SER A 1 228 ? 38.567 17.805 -73.260 1.00 93.12 228 SER A C 1
ATOM 1862 O O . SER A 1 228 ? 38.662 18.138 -74.444 1.00 93.12 228 SER A O 1
ATOM 1864 N N . LEU A 1 229 ? 39.576 17.204 -72.617 1.00 93.19 229 LEU A N 1
ATOM 1865 C CA . LEU A 1 229 ? 40.865 16.905 -73.251 1.00 93.19 229 LEU A CA 1
ATOM 1866 C C . LEU A 1 229 ? 40.707 15.955 -74.447 1.00 93.19 229 LEU A C 1
ATOM 1868 O O . LEU A 1 229 ? 41.260 16.224 -75.510 1.00 93.19 229 LEU A O 1
ATOM 1872 N N . VAL A 1 230 ? 39.901 14.894 -74.334 1.00 94.19 230 VAL A N 1
ATOM 1873 C CA . VAL A 1 230 ? 39.622 13.960 -75.442 1.00 94.19 230 VAL A CA 1
ATOM 1874 C C . VAL A 1 230 ? 38.962 14.671 -76.631 1.00 94.19 230 VAL A C 1
ATOM 1876 O O . VAL A 1 230 ? 39.310 14.387 -77.778 1.00 94.19 230 VAL A O 1
ATOM 1879 N N . LYS A 1 231 ? 38.054 15.630 -76.395 1.00 92.56 231 LYS A N 1
ATOM 1880 C CA . LYS A 1 231 ? 37.465 16.466 -77.460 1.00 92.56 231 LYS A CA 1
ATOM 1881 C C . LYS A 1 231 ? 38.518 17.350 -78.142 1.00 92.56 231 LYS A C 1
ATOM 1883 O O . LYS A 1 231 ? 38.522 17.437 -79.370 1.00 92.56 231 LYS A O 1
ATOM 1888 N N . ILE A 1 232 ? 39.435 17.950 -77.378 1.00 93.44 232 ILE A N 1
ATOM 1889 C CA . ILE A 1 232 ? 40.545 18.762 -77.911 1.00 93.44 232 ILE A CA 1
ATOM 1890 C C . ILE A 1 232 ? 41.500 17.898 -78.749 1.00 93.44 232 ILE A C 1
ATOM 1892 O O . ILE A 1 232 ? 41.773 18.238 -79.901 1.00 93.44 232 ILE A O 1
ATOM 1896 N N . TYR A 1 233 ? 41.942 16.746 -78.231 1.00 93.56 233 TYR A N 1
ATOM 1897 C CA . TYR A 1 233 ? 42.814 15.822 -78.965 1.00 93.56 233 TYR A CA 1
ATOM 1898 C C . TYR A 1 233 ? 42.171 15.322 -80.264 1.00 93.56 233 TYR A C 1
ATOM 1900 O O . TYR A 1 233 ? 42.831 15.338 -81.300 1.00 93.56 233 TYR A O 1
ATOM 1908 N N . LYS A 1 234 ? 40.878 14.960 -80.253 1.00 93.69 234 LYS A N 1
ATOM 1909 C CA . LYS A 1 234 ? 40.141 14.595 -81.479 1.00 93.69 234 LYS A CA 1
ATOM 1910 C C . LYS A 1 234 ? 40.127 15.738 -82.501 1.00 93.69 234 LYS A C 1
ATOM 1912 O O . LYS A 1 234 ? 40.406 15.500 -83.672 1.00 93.69 234 LYS A O 1
ATOM 1917 N N . LYS A 1 235 ? 39.881 16.983 -82.071 1.00 93.88 235 LYS A N 1
ATOM 1918 C CA . LYS A 1 235 ? 39.922 18.155 -82.964 1.00 93.88 235 LYS A CA 1
ATOM 1919 C C . LYS A 1 235 ? 41.313 18.367 -83.576 1.00 93.88 235 LYS A C 1
ATOM 1921 O O . LYS A 1 235 ? 41.413 18.621 -84.771 1.00 93.88 235 LYS A O 1
ATOM 1926 N N . HIS A 1 236 ? 42.379 18.243 -82.784 1.00 92.19 236 HIS A N 1
ATOM 1927 C CA . HIS A 1 236 ? 43.754 18.388 -83.278 1.00 92.19 236 HIS A CA 1
ATOM 1928 C C . HIS A 1 236 ? 44.148 17.261 -84.243 1.00 92.19 236 HIS A C 1
ATOM 1930 O O . HIS A 1 236 ? 44.808 17.520 -85.245 1.00 92.19 236 HIS A O 1
ATOM 1936 N N . LEU A 1 237 ? 43.719 16.024 -83.978 1.00 92.19 237 LEU A N 1
ATOM 1937 C CA . LEU A 1 237 ? 44.026 14.870 -84.824 1.00 92.19 237 LEU A CA 1
ATOM 1938 C C . LEU A 1 237 ? 43.305 14.955 -86.181 1.00 92.19 237 LEU A C 1
ATOM 1940 O O . LEU A 1 237 ? 43.925 14.679 -87.206 1.00 92.19 237 LEU A O 1
ATOM 1944 N N . ASN A 1 238 ? 42.059 15.443 -86.212 1.00 93.19 238 ASN A N 1
ATOM 1945 C CA . ASN A 1 238 ? 41.356 15.751 -87.463 1.00 93.19 238 ASN A CA 1
ATOM 1946 C C . ASN A 1 238 ? 42.083 16.836 -88.280 1.00 93.19 238 ASN A C 1
ATOM 1948 O O . ASN A 1 238 ? 42.334 16.631 -89.463 1.00 93.19 238 ASN A O 1
ATOM 1952 N N . LEU A 1 239 ? 42.493 17.946 -87.650 1.00 92.31 239 LEU A N 1
ATOM 1953 C CA . LEU A 1 239 ? 43.245 19.015 -88.328 1.00 92.31 239 LEU A CA 1
ATOM 1954 C C . LEU A 1 239 ? 44.579 18.512 -88.910 1.00 92.31 239 LEU A C 1
ATOM 1956 O O . LEU A 1 239 ? 44.950 18.879 -90.023 1.00 92.31 239 LEU A O 1
ATOM 1960 N N . LEU A 1 240 ? 45.296 17.642 -88.190 1.00 91.38 240 LEU A N 1
ATOM 1961 C CA . LEU A 1 240 ? 46.521 17.011 -88.695 1.00 91.38 240 LEU A CA 1
ATOM 1962 C C . LEU A 1 240 ? 46.247 16.076 -89.884 1.00 91.38 240 LEU A C 1
ATOM 1964 O O . LEU A 1 240 ? 47.049 16.031 -90.815 1.00 91.38 240 LEU A O 1
ATOM 1968 N N . TRP A 1 241 ? 45.120 15.359 -89.880 1.00 90.88 241 TRP A N 1
ATOM 1969 C CA . TRP A 1 241 ? 44.699 14.500 -90.989 1.00 90.88 241 TRP A CA 1
ATOM 1970 C C . TRP A 1 241 ? 44.333 15.313 -92.243 1.00 90.88 241 TRP A C 1
ATOM 1972 O O . TRP A 1 241 ? 44.817 15.004 -93.331 1.00 90.88 241 TRP A O 1
ATOM 1982 N N . GLU A 1 242 ? 43.571 16.400 -92.086 1.00 91.94 242 GLU A N 1
ATOM 1983 C CA . GLU A 1 242 ? 43.239 17.352 -93.159 1.00 91.94 242 GLU A CA 1
ATOM 1984 C C . GLU A 1 242 ? 44.503 17.968 -93.784 1.00 91.94 242 GLU A C 1
ATOM 1986 O O . GLU A 1 242 ? 44.676 17.935 -95.005 1.00 91.94 242 GLU A O 1
ATOM 1991 N N . VAL A 1 243 ? 45.433 18.460 -92.954 1.00 92.94 243 VAL A N 1
ATOM 1992 C CA . VAL A 1 243 ? 46.717 19.022 -93.413 1.00 92.94 243 VAL A CA 1
ATOM 1993 C C . VAL A 1 243 ? 47.567 17.973 -94.133 1.00 92.94 243 VAL A C 1
ATOM 1995 O O . VAL A 1 243 ? 48.129 18.266 -95.188 1.00 92.94 243 VAL A O 1
ATOM 1998 N N . ASN A 1 244 ? 47.652 16.747 -93.610 1.00 89.75 244 ASN A N 1
ATOM 1999 C CA . ASN A 1 244 ? 48.426 15.673 -94.234 1.00 89.75 244 ASN A CA 1
ATOM 2000 C C . ASN A 1 244 ? 47.856 15.266 -95.605 1.00 89.75 244 ASN A C 1
ATOM 2002 O O . ASN A 1 244 ? 48.618 15.078 -96.554 1.00 89.75 244 ASN A O 1
ATOM 2006 N N . ASN A 1 245 ? 46.528 15.197 -95.741 1.00 91.06 245 ASN A N 1
ATOM 2007 C CA . ASN A 1 245 ? 45.875 14.923 -97.022 1.00 91.06 245 ASN A CA 1
ATOM 2008 C C . ASN A 1 245 ? 46.132 16.049 -98.037 1.00 91.06 245 ASN A C 1
ATOM 2010 O O . ASN A 1 245 ? 46.608 15.771 -99.136 1.00 91.06 245 ASN A O 1
ATOM 2014 N N . GLY A 1 246 ? 45.929 17.316 -97.655 1.00 89.88 246 GLY A N 1
ATOM 2015 C CA . GLY A 1 246 ? 46.181 18.460 -98.543 1.00 89.88 246 GLY A CA 1
ATOM 2016 C C . GLY A 1 246 ? 47.658 18.636 -98.929 1.00 89.88 246 GLY A C 1
ATOM 2017 O O . GLY A 1 246 ? 47.969 19.129 -100.016 1.00 89.88 246 GLY A O 1
ATOM 2018 N N . LEU A 1 247 ? 48.597 18.202 -98.079 1.00 90.00 247 LEU A N 1
ATOM 2019 C CA . LEU A 1 247 ? 50.017 18.106 -98.434 1.00 90.00 247 LEU A CA 1
ATOM 2020 C C . LEU A 1 247 ? 50.283 16.965 -99.421 1.00 90.00 247 LEU A C 1
ATOM 2022 O O . LEU A 1 247 ? 51.031 17.165 -100.379 1.00 90.00 247 LEU A O 1
ATOM 2026 N N . LYS A 1 248 ? 49.660 15.796 -99.229 1.00 91.06 248 LYS A N 1
ATOM 2027 C CA . LYS A 1 248 ? 49.785 14.658 -100.147 1.00 91.06 248 LYS A CA 1
ATOM 2028 C C . LYS A 1 248 ? 49.257 15.003 -101.542 1.00 91.06 248 LYS A C 1
ATOM 2030 O O . LYS A 1 248 ? 49.983 14.816 -102.512 1.00 91.06 248 LYS A O 1
ATOM 2035 N N . GLU A 1 249 ? 48.059 15.579 -101.635 1.00 90.81 249 GLU A N 1
ATOM 2036 C CA . GLU A 1 249 ? 47.469 16.034 -102.902 1.00 90.81 249 GLU A CA 1
ATOM 2037 C C . GLU A 1 249 ? 48.414 16.986 -103.645 1.00 90.81 249 GLU A C 1
ATOM 2039 O O . GLU A 1 249 ? 48.707 16.772 -104.818 1.00 90.81 249 GLU A O 1
ATOM 2044 N N . ARG A 1 250 ? 48.994 17.974 -102.946 1.00 89.62 250 ARG A N 1
ATOM 2045 C CA . ARG A 1 250 ? 49.998 18.892 -103.516 1.00 89.62 250 ARG A CA 1
ATOM 2046 C C . ARG A 1 250 ? 51.271 18.188 -103.993 1.00 89.62 250 ARG A C 1
ATOM 2048 O O . ARG A 1 250 ? 51.850 18.615 -104.992 1.00 89.62 250 ARG A O 1
ATOM 2055 N N . ILE A 1 251 ? 51.730 17.149 -103.296 1.00 91.31 251 ILE A N 1
ATOM 2056 C CA . ILE A 1 251 ? 52.896 16.350 -103.705 1.00 91.31 251 ILE A CA 1
ATOM 2057 C C . ILE A 1 251 ? 52.578 15.560 -104.979 1.00 91.31 251 ILE A C 1
ATOM 2059 O O . ILE A 1 251 ? 53.368 15.603 -105.924 1.00 91.31 251 ILE A O 1
ATOM 2063 N N . ASP A 1 252 ? 51.419 14.903 -105.035 1.00 90.06 252 ASP A N 1
ATOM 2064 C CA . ASP A 1 252 ? 50.968 14.135 -106.199 1.00 90.06 252 ASP A CA 1
ATOM 2065 C C . ASP A 1 252 ? 50.768 15.052 -107.427 1.00 90.06 252 ASP A C 1
ATOM 2067 O O . ASP A 1 252 ? 51.215 14.729 -108.534 1.00 90.06 252 ASP A O 1
ATOM 2071 N N . ASP A 1 253 ? 50.224 16.259 -107.232 1.00 89.75 253 ASP A N 1
ATOM 2072 C CA . ASP A 1 253 ? 50.069 17.274 -108.282 1.00 89.75 253 ASP A CA 1
ATOM 2073 C C . ASP A 1 253 ? 51.422 17.791 -108.804 1.00 89.75 253 ASP A C 1
ATOM 2075 O O . ASP A 1 253 ? 51.653 17.873 -110.017 1.00 89.75 253 ASP A O 1
ATOM 2079 N N . LEU A 1 254 ? 52.369 18.093 -107.905 1.00 90.25 254 LEU A N 1
ATOM 2080 C CA . LEU A 1 254 ? 53.737 18.479 -108.274 1.00 90.25 254 LEU A CA 1
ATOM 2081 C C . LEU A 1 254 ? 54.460 17.347 -109.016 1.00 90.25 254 LEU A C 1
ATOM 2083 O O . LEU A 1 254 ? 55.162 17.610 -109.998 1.00 90.25 254 LEU A O 1
ATOM 2087 N N . HIS A 1 255 ? 54.247 16.091 -108.618 1.00 87.12 255 HIS A N 1
ATOM 2088 C CA . HIS A 1 255 ? 54.765 14.918 -109.320 1.00 87.12 255 HIS A CA 1
ATOM 2089 C C . HIS A 1 255 ? 54.186 14.841 -110.745 1.00 87.12 255 HIS A C 1
ATOM 2091 O O . HIS A 1 255 ? 54.935 14.726 -111.721 1.00 87.12 255 HIS A O 1
ATOM 2097 N N . ALA A 1 256 ? 52.869 15.011 -110.900 1.00 85.50 256 ALA A N 1
ATOM 2098 C CA . ALA A 1 256 ? 52.197 15.032 -112.197 1.00 85.50 256 ALA A CA 1
ATOM 2099 C C . ALA A 1 256 ? 52.634 16.217 -113.085 1.00 85.50 256 ALA A C 1
ATOM 2101 O O . ALA A 1 256 ? 52.704 16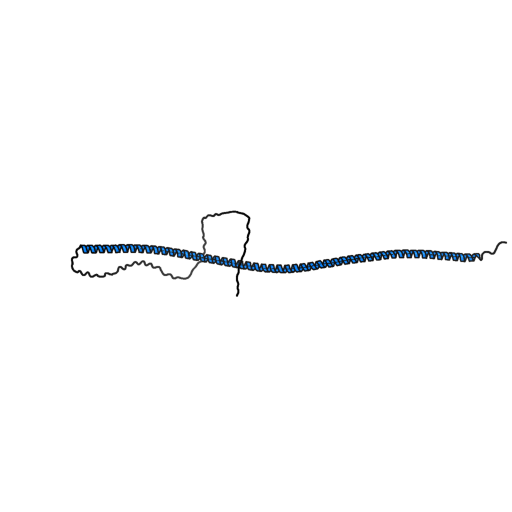.085 -114.312 1.00 85.50 256 ALA A O 1
ATOM 2102 N N . GLN A 1 257 ? 52.964 17.376 -112.506 1.00 86.00 257 GLN A N 1
ATOM 2103 C CA . GLN A 1 257 ? 53.554 18.509 -113.231 1.00 86.00 257 GLN A CA 1
ATOM 2104 C C . GLN A 1 257 ? 55.001 18.233 -113.668 1.00 86.00 257 GLN A C 1
ATOM 2106 O O . GLN A 1 257 ? 55.379 18.568 -114.795 1.00 86.00 257 GLN A O 1
ATOM 2111 N N . LEU A 1 258 ? 55.818 17.610 -112.813 1.00 85.06 258 LEU A N 1
ATOM 2112 C CA . LEU A 1 258 ? 57.200 17.237 -113.131 1.00 85.06 258 LEU A CA 1
ATOM 2113 C C . LEU A 1 258 ? 57.263 16.168 -114.227 1.00 85.06 258 LEU A C 1
ATOM 2115 O O . LEU A 1 258 ? 58.065 16.303 -115.153 1.00 85.06 258 LEU A O 1
ATOM 2119 N N . LEU A 1 259 ? 56.381 15.165 -114.193 1.00 81.81 259 LEU A N 1
ATOM 2120 C CA . LEU A 1 259 ? 56.232 14.190 -115.277 1.00 81.81 259 LEU A CA 1
ATOM 2121 C C . LEU A 1 259 ? 55.835 14.885 -116.586 1.00 81.81 259 LEU A C 1
ATOM 2123 O O . LEU A 1 259 ? 56.530 14.725 -117.591 1.00 81.81 259 LEU A O 1
ATOM 2127 N N . ARG A 1 260 ? 54.808 15.747 -116.577 1.00 79.50 260 ARG A N 1
ATOM 2128 C CA . ARG A 1 260 ? 54.411 16.528 -117.765 1.00 79.50 260 ARG A CA 1
ATOM 2129 C C . ARG A 1 260 ? 55.573 17.367 -118.328 1.00 79.50 260 ARG A C 1
ATOM 2131 O O . ARG A 1 260 ? 55.826 17.317 -119.532 1.00 79.50 260 ARG A O 1
ATOM 2138 N N . LYS A 1 261 ? 56.374 18.029 -117.481 1.00 76.31 261 LYS A N 1
ATOM 2139 C CA . LYS A 1 261 ? 57.604 18.747 -117.896 1.00 76.31 261 LYS A CA 1
ATOM 2140 C C . LYS A 1 261 ? 58.694 17.811 -118.455 1.00 76.31 261 LYS A C 1
ATOM 2142 O O . LYS A 1 261 ? 59.351 18.160 -119.439 1.00 76.31 261 LYS A O 1
ATOM 2147 N N . LYS A 1 262 ? 58.878 16.616 -117.878 1.00 72.25 262 LYS A N 1
ATOM 2148 C CA . LYS A 1 262 ? 59.849 15.592 -118.320 1.00 72.25 262 LYS A CA 1
ATOM 2149 C C . LYS A 1 262 ? 59.497 15.015 -119.697 1.00 72.25 262 LYS A C 1
ATOM 2151 O O . LYS A 1 262 ? 60.396 14.813 -120.513 1.00 72.25 262 LYS A O 1
ATOM 2156 N N . HIS A 1 263 ? 58.210 14.813 -119.981 1.00 62.03 263 HIS A N 1
ATOM 2157 C CA . HIS A 1 263 ? 57.729 14.371 -121.294 1.00 62.03 263 HIS A CA 1
ATOM 2158 C C . HIS A 1 263 ? 57.726 15.507 -122.333 1.00 62.03 263 HIS A C 1
ATOM 2160 O O . HIS A 1 263 ? 58.208 15.298 -123.445 1.00 62.03 263 HIS A O 1
ATOM 2166 N N . GLY A 1 264 ? 57.328 16.733 -121.968 1.00 57.62 264 GLY A N 1
ATOM 2167 C CA . GLY A 1 264 ? 57.410 17.898 -122.865 1.00 57.62 264 GLY A CA 1
ATOM 2168 C C . GLY A 1 264 ? 58.831 18.165 -123.386 1.00 57.62 264 GLY A C 1
ATOM 2169 O O . GLY A 1 264 ? 59.036 18.367 -124.584 1.00 57.62 264 GLY A O 1
ATOM 2170 N N . ARG A 1 265 ? 59.849 18.042 -122.518 1.00 55.00 265 ARG A N 1
ATOM 2171 C CA . ARG A 1 265 ? 61.268 18.166 -122.911 1.00 55.00 265 ARG A CA 1
ATOM 2172 C C . ARG A 1 265 ? 61.771 17.067 -123.862 1.00 55.00 265 ARG A C 1
ATOM 2174 O O . ARG A 1 265 ? 62.816 17.266 -124.479 1.00 55.00 265 ARG A O 1
ATOM 2181 N N . ARG A 1 266 ? 61.066 15.937 -124.020 1.00 51.72 266 ARG A N 1
ATOM 2182 C CA . ARG A 1 266 ? 61.425 14.908 -125.018 1.00 51.72 266 ARG A CA 1
ATOM 2183 C C . ARG A 1 266 ? 60.987 15.279 -126.439 1.00 51.72 266 ARG A C 1
ATOM 2185 O O . ARG A 1 266 ? 61.706 14.937 -127.370 1.00 51.72 266 ARG A O 1
ATOM 2192 N N . HIS A 1 267 ? 59.897 16.030 -126.617 1.00 49.59 267 HIS A N 1
ATOM 2193 C CA . HIS A 1 267 ? 59.421 16.422 -127.954 1.00 49.59 267 HIS A CA 1
ATOM 2194 C C . HIS A 1 267 ? 60.154 17.635 -128.555 1.00 49.59 267 HIS A C 1
ATOM 2196 O O . HIS A 1 267 ? 60.272 17.730 -129.772 1.00 49.59 267 HIS A O 1
ATOM 2202 N N . GLN A 1 268 ? 60.739 18.522 -127.741 1.00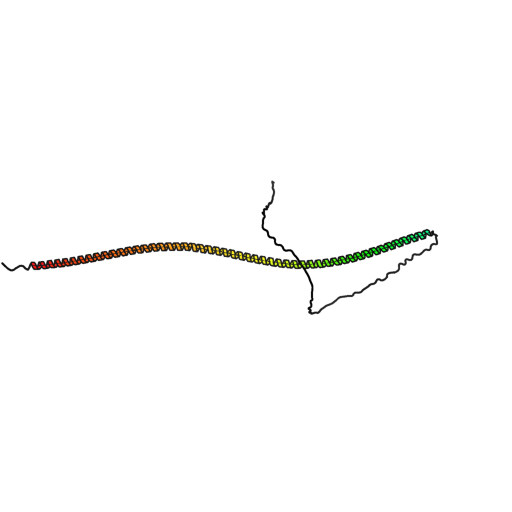 46.34 268 GLN A N 1
ATOM 2203 C CA . GLN A 1 268 ? 61.529 19.649 -128.267 1.00 46.34 268 GLN A CA 1
ATOM 2204 C C . GLN A 1 268 ? 62.908 19.256 -128.835 1.00 46.34 268 GLN A C 1
ATOM 2206 O O . GLN A 1 268 ? 63.510 20.054 -129.547 1.00 46.34 268 GLN A O 1
ATOM 2211 N N . LYS A 1 269 ? 63.416 18.037 -128.582 1.00 48.19 269 LYS A N 1
ATOM 2212 C CA . LYS A 1 269 ? 64.701 17.564 -129.145 1.00 48.19 269 LYS A CA 1
ATOM 2213 C C . LYS A 1 269 ? 64.590 16.802 -130.474 1.00 48.19 269 LYS A C 1
ATOM 2215 O O . LYS A 1 269 ? 65.619 16.447 -131.039 1.00 48.19 269 LYS A O 1
ATOM 2220 N N . SER A 1 270 ? 63.381 16.578 -130.992 1.00 48.50 270 SER A N 1
ATOM 2221 C CA . SER A 1 270 ? 63.134 15.857 -132.254 1.00 48.50 270 SER A CA 1
ATOM 2222 C C . SER A 1 270 ? 62.391 16.682 -133.318 1.00 48.50 270 SER A C 1
ATOM 2224 O O . SER A 1 270 ? 62.098 16.164 -134.391 1.00 48.50 270 SER A O 1
ATOM 2226 N N . GLY A 1 271 ? 62.102 17.961 -133.042 1.00 48.62 271 GLY A N 1
ATOM 2227 C CA . GLY A 1 271 ? 61.137 18.772 -133.796 1.00 48.62 271 GLY A CA 1
ATOM 2228 C C . GLY A 1 271 ? 61.649 20.082 -134.409 1.00 48.62 271 GLY A C 1
ATOM 2229 O O . GLY A 1 271 ? 60.863 21.013 -134.521 1.00 48.62 271 GLY A O 1
ATOM 2230 N N . SER A 1 272 ? 62.928 20.197 -134.794 1.00 43.03 272 SER A N 1
ATOM 2231 C CA . SER A 1 272 ? 63.396 21.342 -135.604 1.00 43.03 272 SER A CA 1
ATOM 2232 C C . SER A 1 272 ? 64.552 20.985 -136.551 1.00 43.03 272 SER A C 1
ATOM 2234 O O . SER A 1 272 ? 65.722 21.269 -136.302 1.00 43.03 272 SER A O 1
ATOM 2236 N N . LYS A 1 273 ? 64.207 20.317 -137.659 1.00 52.75 273 LYS A N 1
ATOM 2237 C CA . LYS A 1 273 ? 65.050 20.164 -138.859 1.00 52.75 273 LYS A CA 1
ATOM 2238 C C . LYS A 1 273 ? 64.164 20.095 -140.110 1.00 52.75 273 LYS A C 1
ATOM 2240 O O . LYS A 1 273 ? 63.789 18.995 -140.512 1.00 52.75 273 LYS A O 1
ATOM 2245 N N . ARG A 1 274 ? 63.852 21.253 -140.716 1.00 48.84 274 ARG A N 1
ATOM 2246 C CA . ARG A 1 274 ? 63.633 21.499 -142.169 1.00 48.84 274 ARG A CA 1
ATOM 2247 C C . ARG A 1 274 ? 62.906 22.832 -142.408 1.00 48.84 274 ARG A C 1
ATOM 2249 O O . ARG A 1 274 ? 62.009 23.151 -141.641 1.00 48.84 274 ARG A O 1
ATOM 2256 N N . LYS A 1 275 ? 63.216 23.465 -143.556 1.00 43.88 275 LYS A N 1
ATOM 2257 C CA . LYS A 1 275 ? 62.601 24.684 -144.140 1.00 43.88 275 LYS A CA 1
ATOM 2258 C C . LYS A 1 275 ? 62.907 25.987 -143.371 1.00 43.88 275 LYS A C 1
ATOM 2260 O O . LYS A 1 275 ? 62.759 26.010 -142.159 1.00 43.88 275 LYS A O 1
ATOM 2265 N N . HIS A 1 276 ? 63.316 27.095 -143.997 1.00 42.09 276 HIS A N 1
ATOM 2266 C CA . HIS A 1 276 ? 63.724 27.380 -145.390 1.00 42.09 276 HIS A CA 1
ATOM 2267 C C . HIS A 1 276 ? 64.926 28.350 -145.370 1.00 42.09 276 HIS A C 1
ATOM 2269 O O . HIS A 1 276 ? 65.113 29.043 -144.371 1.00 42.09 276 HIS A O 1
ATOM 2275 N N . GLY A 1 277 ? 65.694 28.405 -146.463 1.00 36.03 277 GLY A N 1
ATOM 2276 C CA . GLY A 1 277 ? 66.925 29.191 -146.610 1.00 36.03 277 GLY A CA 1
ATOM 2277 C C . GLY A 1 277 ? 68.034 28.304 -147.144 1.00 36.03 277 GLY A C 1
ATOM 2278 O O . GLY A 1 277 ? 69.096 28.274 -146.495 1.00 36.03 277 GLY A O 1
#

Secondary structure (DSSP, 8-state):
-------------------------------------------------------------------------------------HHHHHHHHHHHHHHHHHHHHHHHHHHHHHHHHHHHHHHHHHHHHHHHHHHHHHHHHHHHHHHHHHHHHHHHHHHHHHHHHHHHHHHHHHHHHHHHHHHHHHHHHHHHHHHHHHHHHHHHHHHHHHHHHHHHHHHHHHHHHHHHHHHHHHHHHHHHHHHHHHHHHHHHHHHHHHHHHHHHHHHTTSS------

Organism: Aspergillus sclerotiicarbonarius (strain CBS 121057 / IBT 28362) (NCBI:txid1448318)

Foldseek 3Di:
DDDDDDDDDDDDDDDDDDDDDDDDDDDDDDDDDDDDDDDDDDDDDDDDDDDDDDDDDDDDPDPDDPPDDPPPDDPPPCDDCPDDDVVVVVVVVVVVVVVVVVVVVVVVVVVVVVVVVVVVVVVVVVVVVVVVVVVVVVVVVVVVVVVVVVVVVVVVVVVVVVVVVVVVVVVVVVVVVVVVVVVVVVVVVVVVVVVVVVVVVVVVVVVVVVVVVVVVVVVVVVVVVVVVVVVVVVVVVVVVVVVVVVVVVVVVVVVVVVVVVVVVVVVVVPPDDDDDD

Sequence (277 aa):
MPSSEHSRMHIPGSCPILDGESHLDSESPCPPSVLTDSIPAVERTDEDHHHLTSQNLEDNNSTKNLEDEYYESVEFQVEGPVSQPADKYIRNRAAQRGREKELSDALSEQKRLYTKLVRENNDLKKQVEGFDKEILVARHNIDAATEVSMDRIIILEKRLIEDRSHRDVMIEKYKMISTENGFLKERLRKVKTQLEKKQEDDLAFQDKIVYLERRLQREKDYTARADSLVKIYKKHLNLLWEVNNGLKERIDDLHAQLLRKKHGRRHQKSGSKRKHG